Protein AF-A0A820R377-F1 (afdb_monomer_lite)

Foldseek 3Di:
DPDDPVNVVVVVVLLVVLVVLVVVVVVVVVVLCVVLVVVLVCVVQVVCVLQVPPVLQVQLVVVVAAGQQHDPVPDPLSVLSNLVSCLRSVVVSCVVCVVVVNNVSNVPDDSLLSVLVSQLCVLVSVLCVQQPPVPDDCLLVLLVSLLSNLCCLVCSLVVLVVVVVVVVVPDDPPDPDDPPVVVVSSDNPPSVNVSSVVVNVVSCVSSDDDLSSVLSNCPDPVRVVVPPDDPVSVVVNVVVVVVVVVVVVVVVVVVVVPPPDDPDD

Secondary structure (DSSP, 8-state):
----HHHHHHHHHHHHHHHHHHHHHHHHHHHHHHHTTTHHHHHHHHS-TTTS-HHHHHHHHHTTPPPPPP--TT-HHHHHHHHHHHHHTHHHHHHHHHHTT-GGGTTT--HHHHHHHHHHHHHHHHHHHHHT-TTS--HHHHHHHHHHHHHHHHTHHHHHHHHHHHHHTTS-S-----SSSTTGGGSPPHHHHHHHHHHHHHHHHH----HHHHHHHHHSGGGTT-TTS-HHHHHHHHHHHHHHHHHHHHHHHHHTTS-------

Radius of gyration: 25.47 Å; chains: 1; bounding box: 62×63×75 Å

pLDDT: mean 73.76, std 16.87, range [38.62, 95.75]

Structure (mmCIF, N/CA/C/O backbone):
data_AF-A0A820R377-F1
#
_entry.id   AF-A0A820R377-F1
#
loop_
_atom_site.group_PDB
_atom_site.id
_atom_site.type_symbol
_atom_site.label_atom_id
_atom_site.label_alt_id
_atom_site.label_comp_id
_atom_site.label_asym_id
_atom_site.label_entity_id
_atom_site.label_seq_id
_atom_site.pdbx_PDB_ins_code
_atom_site.Cartn_x
_atom_site.Cartn_y
_atom_site.Cartn_z
_atom_site.occupancy
_atom_site.B_iso_or_equiv
_atom_site.auth_seq_id
_atom_site.auth_comp_id
_atom_site.auth_asym_id
_atom_site.auth_atom_id
_atom_site.pdbx_PDB_model_num
ATOM 1 N N . MET A 1 1 ? 12.690 -23.863 -28.468 1.00 38.62 1 MET A N 1
ATOM 2 C CA . MET A 1 1 ? 13.285 -22.678 -27.815 1.00 38.62 1 MET A CA 1
ATOM 3 C C . MET A 1 1 ? 13.948 -23.141 -26.525 1.00 38.62 1 MET A C 1
ATOM 5 O O . MET A 1 1 ? 13.241 -23.422 -25.566 1.00 38.62 1 MET A O 1
ATOM 9 N N . LYS A 1 2 ? 15.270 -23.349 -26.520 1.00 40.81 2 LYS A N 1
ATOM 10 C CA . LYS A 1 2 ? 16.019 -23.583 -25.277 1.00 40.81 2 LYS A CA 1
ATOM 11 C C . LYS A 1 2 ? 16.365 -22.196 -24.739 1.00 40.81 2 LYS A C 1
ATOM 13 O O . LYS A 1 2 ? 17.138 -21.502 -25.379 1.00 40.81 2 LYS A O 1
ATOM 18 N N . LEU A 1 3 ? 15.720 -21.768 -23.654 1.00 40.69 3 LEU A N 1
ATOM 19 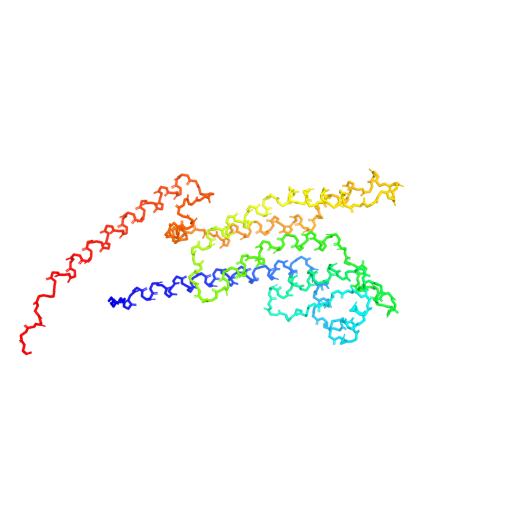C CA . LEU A 1 3 ? 16.171 -20.590 -22.908 1.00 40.69 3 LEU A CA 1
ATOM 20 C C . LEU A 1 3 ? 17.591 -20.884 -22.427 1.00 40.69 3 LEU A C 1
ATOM 22 O O . LEU A 1 3 ? 17.808 -21.914 -21.783 1.00 40.69 3 LEU A O 1
ATOM 26 N N . GLU A 1 4 ? 18.549 -20.036 -22.789 1.00 69.00 4 GLU A N 1
ATOM 27 C CA . GLU A 1 4 ? 19.920 -20.220 -22.340 1.00 69.00 4 GLU A CA 1
ATOM 28 C C . GLU A 1 4 ? 19.987 -20.091 -20.816 1.00 69.00 4 GLU A C 1
ATOM 30 O O . GLU A 1 4 ? 19.261 -19.313 -20.192 1.00 69.00 4 GLU A O 1
ATOM 35 N N . LEU A 1 5 ? 20.890 -20.849 -20.191 1.00 52.81 5 LEU A N 1
ATOM 36 C CA . LEU A 1 5 ? 21.088 -20.843 -18.738 1.00 52.81 5 LEU A CA 1
ATOM 37 C C . LEU A 1 5 ? 21.347 -19.421 -18.188 1.00 52.81 5 LEU A C 1
ATOM 39 O O . LEU A 1 5 ? 21.020 -19.122 -17.039 1.00 52.81 5 LEU A O 1
ATOM 43 N N . LYS A 1 6 ? 21.906 -18.539 -19.028 1.00 59.22 6 LYS A N 1
ATOM 44 C CA . LYS A 1 6 ? 22.172 -17.125 -18.738 1.00 59.22 6 LYS A CA 1
ATOM 45 C C . LYS A 1 6 ? 20.890 -16.300 -18.583 1.00 59.22 6 LYS A C 1
ATOM 47 O O . LYS A 1 6 ? 20.783 -15.550 -17.616 1.00 59.22 6 LYS A O 1
ATOM 52 N N . ASP A 1 7 ? 19.890 -16.505 -19.439 1.00 54.78 7 ASP A N 1
ATOM 53 C CA . ASP A 1 7 ? 18.590 -15.821 -19.344 1.00 54.78 7 ASP A CA 1
ATOM 54 C C . ASP A 1 7 ? 17.842 -16.205 -18.066 1.00 54.78 7 ASP A C 1
ATOM 56 O O . ASP A 1 7 ? 17.158 -15.388 -17.445 1.00 54.78 7 ASP A O 1
ATOM 60 N N . LEU A 1 8 ? 17.992 -17.465 -17.648 1.00 50.25 8 LEU A N 1
ATOM 61 C CA . LEU A 1 8 ? 17.431 -17.955 -16.394 1.00 50.25 8 LEU A CA 1
ATOM 62 C C . LEU A 1 8 ? 18.108 -17.291 -15.185 1.00 50.25 8 LEU A C 1
ATOM 64 O O . LEU A 1 8 ? 17.440 -16.956 -14.208 1.00 50.25 8 LEU A O 1
ATOM 68 N N . HIS A 1 9 ? 19.424 -17.071 -15.263 1.00 57.19 9 HIS A N 1
ATOM 69 C CA . HIS A 1 9 ? 20.196 -16.421 -14.207 1.00 57.19 9 HIS A CA 1
ATOM 70 C C . HIS A 1 9 ? 19.839 -14.936 -14.053 1.00 57.19 9 HIS A C 1
ATOM 72 O O . HIS A 1 9 ? 19.664 -14.470 -12.928 1.00 57.19 9 HIS A O 1
ATOM 78 N N . ILE A 1 10 ? 19.658 -14.217 -15.165 1.00 61.91 10 ILE A N 1
ATOM 79 C CA . ILE A 1 10 ? 19.229 -12.809 -15.166 1.00 61.91 10 ILE A CA 1
ATOM 80 C C . ILE A 1 10 ? 17.836 -12.682 -14.538 1.00 61.91 10 ILE A C 1
ATOM 82 O O . ILE A 1 10 ? 17.666 -11.947 -13.565 1.00 61.91 10 ILE A O 1
ATOM 86 N N . LYS A 1 11 ? 16.868 -13.493 -14.987 1.00 56.62 11 LYS A N 1
ATOM 87 C CA . LYS A 1 11 ? 15.516 -13.515 -14.401 1.00 56.62 11 LYS A CA 1
ATOM 88 C C . LYS A 1 11 ? 15.529 -13.860 -12.910 1.00 56.62 11 LYS A C 1
ATOM 90 O O . LYS A 1 11 ? 14.780 -13.275 -12.130 1.00 56.62 11 LYS A O 1
ATOM 95 N N . ALA A 1 12 ? 16.388 -14.788 -12.486 1.00 55.06 12 ALA A N 1
ATOM 96 C CA . ALA A 1 12 ? 16.532 -15.136 -11.075 1.00 55.06 12 ALA A CA 1
ATOM 97 C C . ALA A 1 12 ? 17.099 -13.970 -10.247 1.00 55.06 12 ALA A C 1
ATOM 99 O O . ALA A 1 12 ? 16.586 -13.687 -9.164 1.00 55.06 12 ALA A O 1
ATOM 100 N N . GLN A 1 13 ? 18.113 -13.260 -10.751 1.00 60.56 13 GLN A N 1
ATOM 101 C CA . GLN A 1 13 ? 18.669 -12.080 -10.081 1.00 60.56 13 GLN A CA 1
ATOM 102 C C . GLN A 1 13 ? 17.646 -10.939 -9.966 1.00 60.56 13 GLN A C 1
ATOM 104 O O . GLN A 1 13 ? 17.553 -10.306 -8.914 1.00 60.56 13 GLN A O 1
ATOM 109 N N . GLU A 1 14 ? 16.829 -10.721 -10.996 1.00 56.16 14 GLU A N 1
ATOM 110 C CA . GLU A 1 14 ? 15.756 -9.716 -11.002 1.00 56.16 14 GLU A CA 1
ATOM 111 C C . GLU A 1 14 ? 14.665 -10.016 -9.964 1.00 56.16 14 GLU A C 1
ATOM 113 O O . GLU A 1 14 ? 14.241 -9.134 -9.207 1.00 56.16 14 GLU A O 1
ATOM 118 N N . ILE A 1 15 ? 14.251 -11.283 -9.871 1.00 50.75 15 ILE A N 1
ATOM 119 C CA . ILE A 1 15 ? 13.306 -11.749 -8.849 1.00 50.75 15 ILE A CA 1
ATOM 120 C C . ILE A 1 15 ? 13.905 -11.555 -7.449 1.00 50.75 15 ILE A C 1
ATOM 122 O O . ILE A 1 15 ? 13.231 -11.053 -6.547 1.00 50.75 15 ILE A O 1
ATOM 126 N N . ILE A 1 16 ? 15.183 -11.895 -7.261 1.00 62.75 16 ILE A N 1
ATOM 127 C CA . ILE A 1 16 ? 15.879 -11.741 -5.978 1.00 62.75 16 ILE A CA 1
ATOM 128 C C . ILE A 1 16 ? 15.927 -10.273 -5.543 1.00 62.75 16 ILE A C 1
ATOM 130 O O . ILE A 1 16 ? 15.655 -9.982 -4.374 1.00 62.75 16 ILE A O 1
ATOM 134 N N . GLU A 1 17 ? 16.248 -9.345 -6.443 1.00 65.12 17 GLU A N 1
ATOM 135 C CA . GLU A 1 17 ? 16.359 -7.926 -6.094 1.00 65.12 17 GLU A CA 1
ATOM 136 C C . GLU A 1 17 ? 14.990 -7.312 -5.771 1.00 65.12 17 GLU A C 1
ATOM 138 O O . GLU A 1 17 ? 14.843 -6.618 -4.762 1.00 65.12 17 GLU A O 1
ATOM 143 N N . THR A 1 18 ? 13.949 -7.687 -6.518 1.00 51.69 18 THR A N 1
ATOM 144 C CA . THR A 1 18 ? 12.559 -7.299 -6.220 1.00 51.69 18 THR A CA 1
ATOM 145 C C . THR A 1 18 ? 12.131 -7.801 -4.837 1.00 51.69 18 THR A C 1
ATOM 147 O O . THR A 1 18 ? 11.635 -7.036 -4.005 1.00 51.69 18 THR A O 1
ATOM 150 N N . ILE A 1 19 ? 12.411 -9.073 -4.524 1.00 51.16 19 ILE A N 1
ATOM 151 C CA . ILE A 1 19 ? 12.128 -9.661 -3.207 1.00 51.16 19 ILE A CA 1
ATOM 152 C C . ILE A 1 19 ? 12.888 -8.924 -2.096 1.00 51.16 19 ILE A C 1
ATOM 154 O O . ILE A 1 19 ? 12.340 -8.722 -1.006 1.00 51.16 19 ILE A O 1
ATOM 158 N N . LYS A 1 20 ? 14.139 -8.502 -2.333 1.00 65.62 20 LYS A N 1
ATOM 159 C CA . LYS A 1 20 ? 14.898 -7.703 -1.359 1.00 65.62 20 LYS A CA 1
ATOM 160 C C . LYS A 1 20 ? 14.234 -6.353 -1.106 1.00 65.62 20 LYS A C 1
ATOM 162 O O . LYS A 1 20 ? 14.107 -5.987 0.063 1.00 65.62 20 LYS A O 1
ATOM 167 N N . GLN A 1 21 ? 13.790 -5.644 -2.144 1.00 58.16 21 GLN A N 1
ATOM 168 C CA . GLN A 1 21 ? 13.131 -4.342 -1.989 1.00 58.16 21 GLN A CA 1
ATOM 169 C C . GLN A 1 21 ? 11.810 -4.463 -1.216 1.00 58.16 21 GLN A C 1
ATOM 171 O O . GLN A 1 21 ? 11.591 -3.746 -0.236 1.00 58.16 21 GLN A O 1
ATOM 176 N N . CYS A 1 22 ? 10.988 -5.470 -1.523 1.00 51.16 22 CYS A N 1
ATOM 177 C CA . CYS A 1 22 ? 9.767 -5.743 -0.761 1.00 51.16 22 CYS A CA 1
ATOM 178 C C . CYS A 1 22 ? 10.053 -6.099 0.708 1.00 51.16 22 CYS A C 1
ATOM 180 O O . CYS A 1 22 ? 9.383 -5.603 1.615 1.00 51.16 22 CYS A O 1
ATOM 182 N N . LYS A 1 23 ? 11.075 -6.925 0.978 1.00 58.34 23 LYS A N 1
ATOM 183 C CA . LYS A 1 23 ? 11.485 -7.266 2.354 1.00 58.34 23 LYS A CA 1
ATOM 184 C C . LYS A 1 23 ? 11.988 -6.046 3.126 1.00 58.34 23 LYS A C 1
ATOM 186 O O . LYS A 1 23 ? 11.726 -5.945 4.326 1.00 58.34 23 LYS A O 1
ATOM 191 N N . LYS A 1 24 ? 12.704 -5.132 2.465 1.00 62.47 24 LYS A N 1
ATOM 192 C CA . LYS A 1 24 ? 13.155 -3.870 3.064 1.00 62.47 24 LYS A CA 1
ATOM 193 C C . LYS A 1 24 ? 11.956 -3.004 3.462 1.00 62.47 24 LYS A C 1
ATOM 195 O O . LYS A 1 24 ? 11.899 -2.605 4.624 1.00 62.47 24 LYS A O 1
ATOM 200 N N . LEU A 1 25 ? 10.971 -2.815 2.578 1.00 54.75 25 LEU A N 1
ATOM 201 C CA . LEU A 1 25 ? 9.736 -2.078 2.888 1.00 54.75 25 LEU A CA 1
ATOM 202 C C . LEU A 1 25 ? 8.999 -2.673 4.092 1.00 54.75 25 LEU A C 1
ATOM 204 O O . LEU A 1 25 ? 8.676 -1.955 5.032 1.00 54.75 25 LEU A O 1
ATOM 208 N N . VAL A 1 26 ? 8.797 -3.994 4.117 1.00 53.97 26 VAL A N 1
ATOM 209 C CA . VAL A 1 26 ? 8.102 -4.666 5.230 1.00 53.97 26 VAL A CA 1
ATOM 210 C C . VAL A 1 26 ? 8.831 -4.461 6.565 1.00 53.97 26 VAL A C 1
ATOM 212 O O . VAL A 1 26 ? 8.198 -4.160 7.578 1.00 53.97 26 VAL A O 1
ATOM 215 N N . ARG A 1 27 ? 10.166 -4.593 6.593 1.00 61.41 27 ARG A N 1
ATOM 216 C CA . ARG A 1 27 ? 10.960 -4.326 7.808 1.00 61.41 27 ARG A CA 1
ATOM 217 C C . ARG A 1 27 ? 10.860 -2.869 8.245 1.00 61.41 27 ARG A C 1
ATOM 219 O O . ARG A 1 27 ? 10.879 -2.603 9.444 1.00 61.41 27 ARG A O 1
ATOM 226 N N . TYR A 1 28 ? 10.791 -1.950 7.291 1.00 58.78 28 TYR A N 1
ATOM 227 C CA . TYR A 1 28 ? 10.778 -0.527 7.565 1.00 58.78 28 TYR A CA 1
ATOM 228 C C . TYR A 1 28 ? 9.439 -0.068 8.140 1.00 58.78 28 TYR A C 1
ATOM 230 O O . TYR A 1 28 ? 9.419 0.521 9.216 1.00 58.78 28 TYR A O 1
ATOM 238 N N . ILE A 1 29 ? 8.316 -0.447 7.528 1.00 53.47 29 ILE A N 1
ATOM 239 C CA . ILE A 1 29 ? 7.000 -0.105 8.080 1.00 53.47 29 ILE A CA 1
ATOM 240 C C . ILE A 1 29 ? 6.834 -0.703 9.493 1.00 53.47 29 ILE A C 1
ATOM 242 O O . ILE A 1 29 ? 6.303 -0.051 10.388 1.00 53.47 29 ILE A O 1
ATOM 246 N N . LYS A 1 30 ? 7.396 -1.896 9.758 1.00 58.81 30 LYS A N 1
ATOM 247 C CA . LYS A 1 30 ? 7.455 -2.472 11.115 1.00 58.81 30 LYS A CA 1
ATOM 248 C C . LYS A 1 30 ? 8.230 -1.590 12.108 1.00 58.81 30 LYS A C 1
ATOM 250 O O . LYS A 1 30 ? 7.836 -1.497 13.268 1.00 58.81 30 LYS A O 1
ATOM 255 N N . LYS A 1 31 ? 9.314 -0.935 11.673 1.00 59.22 31 LYS A N 1
ATOM 256 C CA . LYS A 1 31 ? 10.046 0.052 12.485 1.00 59.22 31 LYS A CA 1
ATOM 257 C C . LYS A 1 31 ? 9.236 1.329 12.697 1.00 59.22 31 LYS A C 1
ATOM 259 O O . LYS A 1 31 ? 9.244 1.832 13.809 1.00 59.22 31 LYS A O 1
ATOM 264 N N . VAL A 1 32 ? 8.519 1.811 11.683 1.00 52.19 32 VAL A N 1
ATOM 265 C CA . VAL A 1 32 ? 7.662 3.003 11.792 1.00 52.19 32 VAL A CA 1
ATOM 266 C C . VAL A 1 32 ? 6.521 2.782 12.777 1.00 52.19 32 VAL A C 1
ATOM 268 O O . VAL A 1 32 ? 6.298 3.622 13.637 1.00 52.19 32 VAL A O 1
ATOM 271 N N . LEU A 1 33 ? 5.844 1.633 12.735 1.00 53.91 33 LEU A N 1
ATOM 272 C CA . LEU A 1 33 ? 4.805 1.329 13.723 1.00 53.91 33 LEU A CA 1
ATOM 273 C C . LEU A 1 33 ? 5.373 1.210 15.145 1.00 53.91 33 LEU A C 1
ATOM 275 O O . LEU A 1 33 ? 4.738 1.661 16.092 1.00 53.91 33 LEU A O 1
ATOM 279 N N . ASN A 1 34 ? 6.575 0.642 15.297 1.00 55.34 34 ASN A N 1
ATOM 280 C CA . ASN A 1 34 ? 7.281 0.659 16.582 1.00 55.34 34 ASN A CA 1
ATOM 281 C C . ASN A 1 34 ? 7.623 2.093 17.023 1.00 55.34 34 ASN A C 1
ATOM 283 O O . ASN A 1 34 ? 7.494 2.405 18.198 1.00 55.34 34 ASN A O 1
ATOM 287 N N . PHE A 1 35 ? 8.054 2.950 16.093 1.00 49.69 35 PHE A N 1
ATOM 288 C CA . PHE A 1 35 ? 8.430 4.342 16.350 1.00 49.69 35 PHE A CA 1
ATOM 289 C C . PHE A 1 35 ? 7.233 5.220 16.730 1.00 49.69 35 PHE A C 1
ATOM 291 O O . PHE A 1 35 ? 7.349 6.051 17.621 1.00 49.69 35 PHE A O 1
ATOM 298 N N . LEU A 1 36 ? 6.062 4.987 16.131 1.00 50.62 36 LEU A N 1
ATOM 299 C CA . LEU A 1 36 ? 4.808 5.664 16.480 1.00 50.62 36 LEU A CA 1
ATOM 300 C C . LEU A 1 36 ? 4.291 5.346 17.884 1.00 50.62 36 LEU A C 1
ATOM 302 O O . LEU A 1 36 ? 3.187 5.755 18.238 1.00 50.62 36 LEU A O 1
ATOM 306 N N . ASN A 1 37 ? 5.047 4.580 18.670 1.00 47.88 37 ASN A N 1
ATOM 307 C CA . ASN A 1 37 ? 4.647 4.170 19.999 1.00 47.88 37 ASN A CA 1
ATOM 308 C C . ASN A 1 37 ? 3.258 3.506 19.985 1.00 47.88 37 ASN A C 1
ATOM 310 O O . ASN A 1 37 ? 2.504 3.545 20.958 1.00 47.88 37 ASN A O 1
ATOM 314 N N . LEU A 1 38 ? 2.955 2.777 18.898 1.00 52.12 38 LEU A N 1
ATOM 315 C CA . LEU A 1 38 ? 1.889 1.776 18.862 1.00 52.12 38 LEU A CA 1
ATOM 316 C C . LEU A 1 38 ? 2.238 0.579 19.767 1.00 52.12 38 LEU A C 1
ATOM 318 O O . LEU A 1 38 ? 1.730 -0.523 19.579 1.00 52.12 38 LEU A O 1
ATOM 322 N N . ASP A 1 39 ? 3.064 0.788 20.791 1.00 44.31 39 ASP A N 1
ATOM 323 C CA . ASP A 1 39 ? 3.215 -0.086 21.938 1.00 44.31 39 ASP A CA 1
ATOM 324 C C . ASP A 1 39 ? 1.861 -0.316 22.633 1.00 44.31 39 ASP A C 1
ATOM 326 O O . ASP A 1 39 ? 1.660 -1.381 23.202 1.00 44.31 39 ASP A O 1
ATOM 330 N N . TYR A 1 40 ? 0.862 0.562 22.453 1.00 44.91 40 TYR A N 1
ATOM 331 C CA . TYR A 1 40 ? -0.542 0.258 22.781 1.00 44.91 40 TYR A CA 1
ATOM 332 C C . TYR A 1 40 ? -1.165 -0.848 21.921 1.00 44.91 40 TYR A C 1
ATOM 334 O O . TYR A 1 40 ? -1.868 -1.717 22.438 1.00 44.91 40 TYR A O 1
ATOM 342 N N . PHE A 1 41 ? -0.886 -0.868 20.616 1.00 46.41 41 PHE A N 1
ATOM 343 C CA . PHE A 1 41 ? -1.279 -1.988 19.764 1.00 46.41 41 PHE A CA 1
ATOM 344 C C . PHE A 1 41 ? -0.422 -3.219 20.028 1.00 46.41 41 PHE A C 1
ATOM 346 O O . PHE A 1 41 ? -0.955 -4.317 19.947 1.00 46.41 41 PHE A O 1
ATOM 353 N N . LYS A 1 42 ? 0.850 -3.089 20.436 1.00 45.72 42 LYS A N 1
ATOM 354 C CA . LYS A 1 42 ? 1.563 -4.224 21.039 1.00 45.72 42 LYS A CA 1
ATOM 355 C C . LYS A 1 42 ? 0.861 -4.683 22.315 1.00 45.72 42 LYS A C 1
ATOM 357 O O . LYS A 1 42 ? 0.662 -5.868 22.460 1.00 45.72 42 LYS A O 1
ATOM 362 N N . ILE A 1 43 ? 0.369 -3.832 23.204 1.00 42.91 43 ILE A N 1
ATOM 363 C CA . ILE A 1 43 ? -0.392 -4.313 24.372 1.00 42.91 43 ILE A CA 1
ATOM 364 C C . ILE A 1 43 ? -1.664 -5.075 23.938 1.00 42.91 43 ILE A C 1
ATOM 366 O O . ILE A 1 43 ? -1.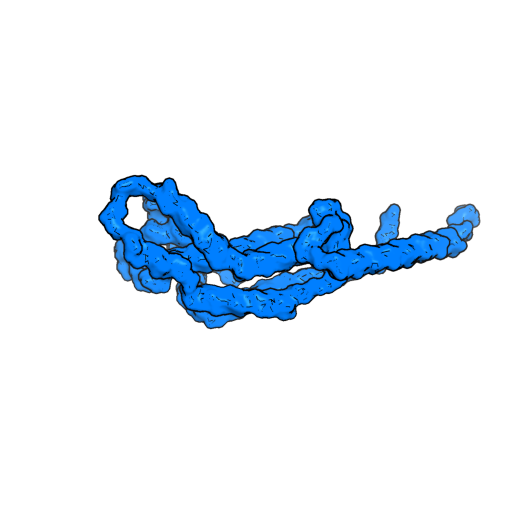999 -6.089 24.542 1.00 42.91 43 ILE A O 1
ATOM 370 N N . LEU A 1 44 ? -2.331 -4.685 22.846 1.00 43.94 44 LEU A N 1
ATOM 371 C CA . LEU A 1 44 ? -3.467 -5.436 22.276 1.00 43.94 44 LEU A CA 1
ATOM 372 C C . LEU A 1 44 ? -3.073 -6.723 21.520 1.00 43.94 44 LEU A C 1
ATOM 374 O O . LEU A 1 44 ? -3.825 -7.696 21.553 1.00 43.94 44 LEU A O 1
ATOM 378 N N . ILE A 1 45 ? -1.921 -6.739 20.843 1.00 45.81 45 ILE A N 1
ATOM 379 C CA . ILE A 1 45 ? -1.468 -7.815 19.937 1.00 45.81 45 ILE A CA 1
ATOM 380 C C . ILE A 1 45 ? -0.497 -8.786 20.629 1.00 45.81 45 ILE A C 1
ATOM 382 O O . ILE A 1 45 ? -0.613 -9.995 20.468 1.00 45.81 45 ILE A O 1
ATOM 386 N N . TYR A 1 46 ? 0.461 -8.264 21.390 1.00 40.25 46 TYR A N 1
ATOM 387 C CA . TYR A 1 46 ? 1.504 -8.984 22.127 1.00 40.25 46 TYR A CA 1
ATOM 388 C C . TYR A 1 46 ? 1.002 -9.593 23.436 1.00 40.25 46 TYR A C 1
ATOM 390 O O . TYR A 1 46 ? 1.495 -10.660 23.791 1.00 40.25 46 TYR A O 1
ATOM 398 N N . ASN A 1 47 ? 0.015 -9.000 24.125 1.00 42.09 47 ASN A N 1
ATOM 399 C CA . ASN A 1 47 ? -0.527 -9.681 25.305 1.00 42.09 47 ASN A CA 1
ATOM 400 C C . ASN A 1 47 ? -1.408 -10.865 24.929 1.00 42.09 47 ASN A C 1
ATOM 402 O O . ASN A 1 47 ? -1.559 -11.749 25.756 1.00 42.09 47 ASN A O 1
ATOM 406 N N . GLY A 1 48 ? -2.006 -10.931 23.732 1.00 43.53 48 GLY A N 1
ATOM 407 C CA . GLY A 1 48 ? -2.865 -12.054 23.328 1.00 43.53 48 GLY A CA 1
ATOM 408 C C . GLY A 1 48 ? -4.115 -12.275 24.203 1.00 43.53 48 GLY A C 1
ATOM 409 O O . GLY A 1 48 ? -5.079 -12.862 23.736 1.00 43.53 48 GLY A O 1
ATOM 410 N N . GLU A 1 49 ? -4.179 -11.752 25.427 1.00 44.91 49 GLU A N 1
ATOM 411 C CA . GLU A 1 49 ? -5.209 -12.007 26.434 1.00 44.91 49 GLU A CA 1
ATOM 412 C C . GLU A 1 49 ? -6.568 -11.415 26.064 1.00 44.91 49 GLU A C 1
ATOM 414 O O . GLU A 1 49 ? -7.608 -11.893 26.521 1.00 44.91 49 GLU A O 1
ATOM 419 N N . VAL A 1 50 ? -6.590 -10.374 25.227 1.00 48.75 50 VAL A N 1
ATOM 420 C CA . VAL A 1 50 ? -7.850 -9.779 24.769 1.00 48.75 50 VAL A CA 1
ATOM 421 C C . VAL A 1 50 ? -8.494 -10.652 23.691 1.00 48.75 50 VAL A C 1
ATOM 423 O O . VAL A 1 50 ? -9.695 -10.877 23.752 1.00 48.75 50 VAL A O 1
ATOM 426 N N . ILE A 1 51 ? -7.719 -11.206 22.749 1.00 50.03 51 ILE A N 1
ATOM 427 C CA . ILE A 1 51 ? -8.256 -11.851 21.532 1.00 50.03 51 ILE A CA 1
ATOM 428 C C . ILE A 1 51 ? -8.135 -13.393 21.554 1.00 50.03 51 ILE A C 1
ATOM 430 O O . ILE A 1 51 ? -8.910 -14.068 20.881 1.00 50.03 51 ILE A O 1
ATOM 434 N N . ASN A 1 52 ? -7.244 -13.990 22.361 1.00 47.41 52 ASN A N 1
ATOM 435 C CA . ASN A 1 52 ? -7.162 -15.457 22.532 1.00 47.41 52 ASN A CA 1
ATOM 436 C C . ASN A 1 52 ? -8.222 -16.035 23.472 1.00 47.41 52 ASN A C 1
ATOM 438 O O . ASN A 1 52 ? -8.356 -17.254 23.575 1.00 47.41 52 ASN A O 1
ATOM 442 N N . ASN A 1 53 ? -9.011 -15.198 24.140 1.00 53.88 53 ASN A N 1
ATOM 443 C CA . ASN A 1 53 ? -10.172 -15.697 24.851 1.00 53.88 53 ASN A CA 1
ATOM 444 C C . ASN A 1 53 ? -11.255 -16.034 23.824 1.00 53.88 53 ASN A C 1
ATOM 446 O O . ASN A 1 53 ? -11.987 -15.151 23.385 1.00 53.88 53 ASN A O 1
ATOM 450 N N . ASN A 1 54 ? -11.393 -17.320 23.483 1.00 60.50 54 ASN A N 1
ATOM 451 C CA . ASN A 1 54 ? -12.471 -17.857 22.638 1.00 60.50 54 ASN A CA 1
ATOM 452 C C . ASN A 1 54 ? -13.872 -17.344 23.037 1.00 60.50 54 ASN A C 1
ATOM 454 O O . ASN A 1 54 ? -14.778 -17.327 22.210 1.00 60.50 54 ASN A O 1
ATOM 458 N N . GLY A 1 55 ? -14.057 -16.898 24.285 1.00 76.94 55 GLY A N 1
ATOM 459 C CA . GLY A 1 55 ? -15.279 -16.238 24.742 1.00 76.94 55 GLY A CA 1
ATOM 460 C C . GLY A 1 55 ? -15.493 -14.816 24.205 1.00 76.94 55 GLY A C 1
ATOM 461 O O . GLY A 1 55 ? -16.633 -14.433 24.004 1.00 76.94 55 GLY A O 1
ATOM 462 N N . LEU A 1 56 ? -14.454 -14.007 23.951 1.00 79.62 56 LEU A N 1
ATOM 463 C CA . LEU A 1 56 ? -14.650 -12.629 23.470 1.00 79.62 56 LEU A CA 1
ATOM 464 C C . LEU A 1 56 ? -15.202 -12.597 22.040 1.00 79.62 56 LEU A C 1
ATOM 466 O O . LEU A 1 56 ? -16.178 -11.902 21.787 1.00 79.62 56 LEU A O 1
ATOM 470 N N . ASN A 1 57 ? -14.617 -13.364 21.114 1.00 83.50 57 ASN A N 1
ATOM 471 C CA . ASN A 1 57 ? -15.118 -13.413 19.736 1.00 83.50 57 ASN A CA 1
ATOM 472 C C . ASN A 1 57 ? -16.539 -13.991 19.663 1.00 83.50 57 ASN A C 1
ATOM 474 O O . ASN A 1 57 ? -17.352 -13.477 18.897 1.00 83.50 57 ASN A O 1
ATOM 478 N N . LYS A 1 58 ? -16.861 -14.988 20.501 1.00 85.62 58 LYS A N 1
ATOM 479 C CA . LYS A 1 58 ? -18.230 -15.509 20.633 1.00 85.62 58 LYS A CA 1
ATOM 480 C C . LYS A 1 58 ? -19.203 -14.429 21.101 1.00 85.62 58 LYS A C 1
ATOM 482 O O . LYS A 1 58 ? -20.244 -14.258 20.478 1.00 85.62 58 LYS A O 1
ATOM 487 N N . ASP A 1 59 ? -18.843 -13.660 22.126 1.00 85.12 59 ASP A N 1
ATOM 488 C CA . ASP A 1 59 ? -19.695 -12.583 22.638 1.00 85.12 59 ASP A CA 1
ATOM 489 C C . ASP A 1 59 ? -19.860 -11.446 21.619 1.00 85.12 59 ASP A C 1
ATOM 491 O O . ASP A 1 59 ? -20.956 -10.907 21.469 1.00 85.12 59 ASP A O 1
ATOM 495 N N . ILE A 1 60 ? -18.801 -11.085 20.884 1.00 82.56 60 ILE A N 1
ATOM 496 C CA . ILE A 1 60 ? -18.870 -10.071 19.818 1.00 82.56 60 ILE A CA 1
ATOM 497 C C . ILE A 1 60 ? -19.845 -10.522 18.730 1.00 82.56 60 ILE A C 1
ATOM 499 O O . ILE A 1 60 ? -20.726 -9.752 18.349 1.00 82.56 60 ILE A O 1
ATOM 503 N N . GLN A 1 61 ? -19.731 -11.771 18.276 1.00 86.06 61 GLN A N 1
ATOM 504 C CA . GLN A 1 61 ? -20.629 -12.341 17.270 1.00 86.06 61 GLN A CA 1
ATOM 505 C C . GLN A 1 61 ? -22.069 -12.465 17.779 1.00 86.06 61 GLN A C 1
ATOM 507 O O . GLN A 1 61 ? -22.997 -12.134 17.045 1.00 86.06 61 GLN A O 1
ATOM 512 N N . ALA A 1 62 ? -22.267 -12.856 19.042 1.00 87.19 62 ALA A N 1
ATOM 513 C CA . ALA A 1 62 ? -23.587 -12.913 19.673 1.00 87.19 62 ALA A CA 1
ATOM 514 C C . ALA A 1 62 ? -24.276 -11.536 19.731 1.00 87.19 62 ALA A C 1
ATOM 516 O O . ALA A 1 62 ? -25.499 -11.456 19.712 1.00 87.19 62 ALA A O 1
ATOM 517 N N . ASN A 1 63 ? -23.496 -10.451 19.741 1.00 85.44 63 ASN A N 1
ATOM 518 C CA . ASN A 1 63 ? -23.983 -9.070 19.688 1.00 85.44 63 ASN A CA 1
ATOM 519 C C . ASN A 1 63 ? -23.992 -8.477 18.261 1.00 85.44 63 ASN A C 1
ATOM 521 O O . ASN A 1 63 ? -24.024 -7.254 18.098 1.00 85.44 63 ASN A O 1
ATOM 525 N N . GLY A 1 64 ? -23.927 -9.321 17.224 1.00 82.69 64 GLY A N 1
ATOM 526 C CA . GLY A 1 64 ? -23.980 -8.908 15.817 1.00 82.69 64 GLY A CA 1
ATOM 527 C C . GLY A 1 64 ? -22.703 -8.244 15.289 1.00 82.69 64 GLY A C 1
ATOM 528 O O . GLY A 1 64 ? -22.740 -7.584 14.253 1.00 82.69 64 GLY A O 1
ATOM 529 N N . GLY A 1 65 ? -21.576 -8.368 15.996 1.00 81.38 65 GLY A N 1
ATOM 530 C CA . GLY A 1 65 ? -20.273 -7.872 15.555 1.00 81.38 65 GLY A CA 1
ATOM 531 C C . GLY A 1 65 ? -19.509 -8.871 14.678 1.00 81.38 65 GLY A C 1
ATOM 532 O O . GLY A 1 65 ? -19.741 -10.079 14.704 1.00 81.38 65 GLY A O 1
ATOM 533 N N . VAL A 1 66 ? -18.534 -8.368 13.922 1.00 84.75 66 VAL A N 1
ATOM 534 C CA . VAL A 1 66 ? -17.565 -9.180 13.170 1.00 84.75 66 VAL A CA 1
ATOM 535 C C . VAL A 1 66 ? -16.499 -9.730 14.124 1.00 84.75 66 VAL A C 1
ATOM 537 O O . VAL A 1 66 ? -15.990 -9.006 14.981 1.00 84.75 66 VAL A O 1
ATOM 540 N N . ALA A 1 67 ? -16.130 -11.003 13.977 1.00 82.69 67 ALA A N 1
ATOM 541 C CA . ALA A 1 67 ? -15.052 -11.583 14.775 1.00 82.69 67 ALA A CA 1
ATOM 542 C C . ALA A 1 67 ? -13.731 -10.834 14.552 1.00 82.69 67 ALA A C 1
ATOM 544 O O . ALA A 1 67 ? -13.361 -10.533 13.414 1.00 82.69 67 ALA A O 1
ATOM 545 N N . LEU A 1 68 ? -13.007 -10.579 15.641 1.00 76.31 68 LEU A N 1
ATOM 546 C CA . LEU A 1 68 ? -11.684 -9.978 15.568 1.00 76.31 68 LEU A CA 1
ATOM 547 C C . LEU A 1 68 ? -10.719 -10.988 14.951 1.00 76.31 68 LEU A C 1
ATOM 549 O O . LEU A 1 68 ? -10.561 -12.106 15.457 1.00 76.31 68 LEU A O 1
ATOM 553 N N . GLN A 1 69 ? -10.087 -10.593 13.848 1.00 76.75 69 GLN A N 1
ATOM 554 C CA . GLN A 1 69 ? -9.120 -11.438 13.158 1.00 76.75 69 GLN A CA 1
ATOM 555 C C . GLN A 1 69 ? -7.813 -11.455 13.943 1.00 76.75 69 GLN A C 1
ATOM 557 O O . GLN A 1 69 ? -7.245 -10.412 14.245 1.00 76.75 69 GLN A O 1
ATOM 562 N N . GLN A 1 70 ? -7.320 -12.643 14.291 1.00 61.44 70 GLN A N 1
ATOM 563 C CA . GLN A 1 70 ? -6.061 -12.744 15.019 1.00 61.44 70 GLN A CA 1
ATOM 564 C C . GLN A 1 70 ? -4.890 -12.317 14.134 1.00 61.44 70 GLN A C 1
ATOM 566 O O . GLN A 1 70 ? -4.624 -12.903 13.084 1.00 61.44 70 GLN A O 1
ATOM 571 N N . SER A 1 71 ? -4.135 -11.329 14.608 1.00 49.28 71 SER A N 1
ATOM 572 C CA . SER A 1 71 ? -2.833 -11.012 14.041 1.00 49.28 71 SER A CA 1
ATOM 573 C C . SER A 1 71 ? -1.794 -11.945 14.652 1.00 49.28 71 SER A C 1
ATOM 575 O O . SER A 1 71 ? -1.279 -11.684 15.738 1.00 49.28 71 SER A O 1
ATOM 577 N N . THR A 1 72 ? -1.410 -13.010 13.946 1.00 49.84 72 THR A N 1
ATOM 578 C CA . THR A 1 72 ? -0.116 -13.637 14.248 1.00 49.84 72 THR A CA 1
ATOM 579 C C . THR A 1 72 ? 0.972 -12.593 13.990 1.00 49.84 72 THR A C 1
ATOM 581 O O . THR A 1 72 ? 1.011 -12.021 12.900 1.00 49.84 72 THR A O 1
ATOM 584 N N . VAL A 1 73 ? 1.851 -12.357 14.971 1.00 47.12 73 VAL A N 1
ATOM 585 C CA . VAL A 1 73 ? 2.910 -11.314 15.053 1.00 47.12 73 VAL A CA 1
ATOM 586 C C . VAL A 1 73 ? 3.834 -11.208 13.811 1.00 47.12 73 VAL A C 1
ATOM 588 O O . VAL A 1 73 ? 4.675 -10.313 13.700 1.00 47.12 73 VAL A O 1
ATOM 591 N N . VAL A 1 74 ? 3.685 -12.103 12.835 1.00 49.56 74 VAL A N 1
ATOM 592 C CA . VAL A 1 74 ? 4.602 -12.297 11.713 1.00 49.56 74 VAL A CA 1
ATOM 593 C C . VAL A 1 74 ? 4.112 -11.683 10.388 1.00 49.56 74 VAL A C 1
ATOM 595 O O . VAL A 1 74 ? 4.947 -11.461 9.512 1.00 49.56 74 VAL A O 1
ATOM 598 N N . ARG A 1 75 ? 2.819 -11.353 10.193 1.00 70.69 75 ARG A N 1
ATOM 599 C CA . ARG A 1 75 ? 2.316 -10.923 8.863 1.00 70.69 75 ARG A CA 1
ATOM 600 C C . ARG A 1 75 ? 1.551 -9.597 8.871 1.00 70.69 75 ARG A C 1
ATOM 602 O O . ARG A 1 75 ? 0.498 -9.465 9.474 1.00 70.69 75 ARG A O 1
ATOM 609 N N . TRP A 1 76 ? 2.074 -8.638 8.106 1.00 72.75 76 TRP A N 1
ATOM 610 C CA . TRP A 1 76 ? 1.532 -7.286 7.920 1.00 72.75 76 TRP A CA 1
ATOM 611 C C . TRP A 1 76 ? 0.064 -7.247 7.471 1.00 72.75 76 TRP A C 1
ATOM 613 O O . TRP A 1 76 ? -0.715 -6.448 7.978 1.00 72.75 76 TRP A O 1
ATOM 623 N N . LEU A 1 77 ? -0.326 -8.126 6.544 1.00 79.25 77 LEU A N 1
ATOM 624 C CA . LEU A 1 77 ? -1.713 -8.208 6.079 1.00 79.25 77 LEU A CA 1
ATOM 625 C C . LEU A 1 77 ? -2.660 -8.538 7.239 1.00 79.25 77 LEU A C 1
ATOM 627 O O . LEU A 1 77 ? -3.660 -7.853 7.408 1.00 79.25 77 LEU A O 1
ATOM 631 N N . SER A 1 78 ? -2.264 -9.474 8.107 1.00 80.25 78 SER A N 1
ATOM 632 C CA . SER A 1 78 ? -3.026 -9.860 9.298 1.00 80.25 78 SER A CA 1
ATOM 633 C C . SER A 1 78 ? -3.184 -8.721 10.308 1.00 80.25 78 SER A C 1
ATOM 635 O O . SER A 1 78 ? -4.188 -8.674 11.011 1.00 80.25 78 SER A O 1
ATOM 637 N N . LEU A 1 79 ? -2.225 -7.788 10.377 1.00 81.38 79 LEU A N 1
ATOM 638 C CA . LEU A 1 79 ? -2.367 -6.586 11.199 1.00 81.38 79 LEU A CA 1
ATOM 639 C C . LEU A 1 79 ? -3.451 -5.666 10.637 1.00 81.38 79 LEU A C 1
ATOM 641 O O . LEU A 1 79 ? -4.336 -5.260 11.379 1.00 81.38 79 LEU A O 1
ATOM 645 N N . ILE A 1 80 ? -3.403 -5.345 9.342 1.00 84.12 80 ILE A N 1
ATOM 646 C CA . ILE A 1 80 ? -4.411 -4.469 8.724 1.00 84.12 80 ILE A CA 1
ATOM 647 C C . ILE A 1 80 ? -5.801 -5.107 8.817 1.00 84.12 80 ILE A C 1
ATOM 649 O O . ILE A 1 80 ? -6.763 -4.434 9.171 1.00 84.12 80 ILE A O 1
ATOM 653 N N . ASP A 1 81 ? -5.884 -6.409 8.568 1.00 86.12 81 ASP A N 1
ATOM 654 C CA . ASP A 1 81 ? -7.083 -7.232 8.725 1.00 86.12 81 ASP A CA 1
ATOM 655 C C . ASP A 1 81 ? -7.648 -7.164 10.159 1.00 86.12 81 ASP A C 1
ATOM 657 O O . ASP A 1 81 ? -8.841 -6.915 10.357 1.00 86.12 81 ASP A O 1
ATOM 661 N N . LEU A 1 82 ? -6.785 -7.267 11.179 1.00 85.00 82 LEU A N 1
ATOM 662 C CA . LEU A 1 82 ? -7.171 -7.062 12.577 1.00 85.00 82 LEU A CA 1
ATOM 663 C C . LEU A 1 82 ? -7.730 -5.650 12.806 1.00 85.00 82 LEU A C 1
ATOM 665 O O . LEU A 1 82 ? -8.816 -5.528 13.372 1.00 85.00 82 LEU A O 1
ATOM 669 N N . LEU A 1 83 ? -7.031 -4.598 12.363 1.00 86.00 83 LEU A N 1
ATOM 670 C CA . LEU A 1 83 ? -7.484 -3.208 12.526 1.00 86.00 83 LEU A CA 1
ATOM 671 C C . LEU A 1 83 ? -8.851 -2.988 11.856 1.00 86.00 83 LEU A C 1
ATOM 673 O O . LEU A 1 83 ? -9.753 -2.409 12.460 1.00 86.00 83 LEU A O 1
ATOM 677 N N . GLU A 1 84 ? -9.034 -3.508 10.640 1.00 89.88 84 GLU A N 1
ATOM 678 C CA . GLU A 1 84 ? -10.307 -3.471 9.914 1.00 89.88 84 GLU A CA 1
ATOM 679 C C . GLU A 1 84 ? -11.427 -4.188 10.679 1.00 89.88 84 GLU A C 1
ATOM 681 O O . GLU A 1 84 ? -12.536 -3.658 10.786 1.00 89.88 84 GLU A O 1
ATOM 686 N N . SER A 1 85 ? -11.159 -5.377 11.228 1.00 88.56 85 SER A N 1
ATOM 687 C CA . SER A 1 85 ? -12.139 -6.117 12.035 1.00 88.56 85 SER A CA 1
ATOM 688 C C . SER A 1 85 ? -12.490 -5.387 13.337 1.00 88.56 85 SER A C 1
ATOM 690 O O . SER A 1 85 ? -13.659 -5.346 13.721 1.00 88.56 85 SER A O 1
ATOM 692 N N . LEU A 1 86 ? -11.506 -4.734 13.966 1.00 87.38 86 LEU A N 1
ATOM 693 C CA . LEU A 1 86 ? -11.701 -3.946 15.179 1.00 87.38 86 LEU A CA 1
ATOM 694 C C . LEU A 1 86 ? -12.602 -2.741 14.919 1.00 87.38 86 LEU A C 1
ATOM 696 O O . LEU A 1 86 ? -13.520 -2.514 15.698 1.00 87.38 86 LEU A O 1
ATOM 700 N N . VAL A 1 87 ? -12.396 -2.007 13.820 1.00 89.44 87 VAL A N 1
ATOM 701 C CA . VAL A 1 87 ? -13.271 -0.880 13.452 1.00 89.44 87 VAL A CA 1
ATOM 702 C C . VAL A 1 87 ? -14.695 -1.343 13.174 1.00 89.44 87 VAL A C 1
ATOM 704 O O . VAL A 1 87 ? -15.639 -0.736 13.675 1.00 89.44 87 VAL A O 1
ATOM 707 N N . LYS A 1 88 ? -14.871 -2.439 12.424 1.00 89.88 88 LYS A N 1
ATOM 708 C CA . LYS A 1 88 ? -16.205 -2.992 12.120 1.00 89.88 88 LYS A CA 1
ATOM 709 C C . LYS A 1 88 ? -16.986 -3.368 13.379 1.00 89.88 88 LYS A C 1
ATOM 711 O O . LYS A 1 88 ? -18.204 -3.224 13.403 1.00 89.88 88 LYS A O 1
ATOM 716 N N . SER A 1 89 ? -16.283 -3.818 14.412 1.00 88.50 89 SER A N 1
ATOM 717 C CA . SER A 1 89 ? -16.872 -4.284 15.669 1.00 88.50 89 SER A CA 1
ATOM 718 C C . SER A 1 89 ? -16.623 -3.335 16.833 1.00 88.50 89 SER A C 1
ATOM 720 O O . SER A 1 89 ? -16.761 -3.752 17.983 1.00 88.50 89 SER A O 1
ATOM 722 N N . TYR A 1 90 ? -16.227 -2.083 16.584 1.00 87.44 90 TYR A N 1
ATOM 723 C CA . TYR A 1 90 ? -15.704 -1.198 17.630 1.00 87.44 90 TYR A CA 1
ATOM 724 C C . TYR A 1 90 ? -16.749 -0.946 18.725 1.00 87.44 90 TYR A C 1
ATOM 726 O O . TYR A 1 90 ? -16.476 -1.155 19.908 1.00 87.44 90 TYR A O 1
ATOM 734 N N . LYS A 1 91 ? -17.987 -0.602 18.340 1.00 89.38 91 LYS A N 1
ATOM 735 C CA . LYS A 1 91 ? -19.099 -0.355 19.278 1.00 89.38 91 LYS A CA 1
ATOM 736 C C . LYS A 1 91 ? -19.431 -1.596 20.115 1.00 89.38 91 LYS A C 1
ATOM 738 O O . LYS A 1 91 ? -19.588 -1.493 21.330 1.00 89.38 91 LYS A O 1
ATOM 743 N N . GLN A 1 92 ? -19.508 -2.768 19.486 1.00 89.56 92 GLN A N 1
ATOM 744 C CA . GLN A 1 92 ? -19.781 -4.047 20.149 1.00 89.56 92 GLN A CA 1
ATOM 745 C C . GLN A 1 92 ? -18.644 -4.424 21.103 1.00 89.56 92 GLN A C 1
ATOM 747 O O . GLN A 1 92 ? -18.889 -4.753 22.261 1.00 89.56 92 GLN A O 1
ATOM 752 N N . THR A 1 93 ? -17.397 -4.296 20.645 1.00 86.25 93 THR A N 1
ATOM 753 C CA . THR A 1 93 ? -16.193 -4.567 21.440 1.00 86.25 93 THR A CA 1
ATOM 754 C C . THR A 1 93 ? -16.144 -3.652 22.661 1.00 86.25 93 THR A C 1
ATOM 756 O O . THR A 1 93 ? -15.908 -4.123 23.772 1.00 86.25 93 THR A O 1
ATOM 759 N N . LYS A 1 94 ? -16.456 -2.360 22.492 1.00 88.62 94 LYS A N 1
ATOM 760 C CA . LYS A 1 94 ? -16.526 -1.386 23.588 1.00 88.62 94 LYS A CA 1
ATOM 761 C C . LYS A 1 94 ? -17.585 -1.760 24.622 1.00 88.62 94 LYS A C 1
ATOM 763 O O . LYS A 1 94 ? -17.279 -1.762 25.812 1.00 88.62 94 LYS A O 1
ATOM 768 N N . ARG A 1 95 ? -18.795 -2.137 24.188 1.00 88.50 95 ARG A N 1
ATOM 769 C CA . ARG A 1 95 ? -19.876 -2.597 25.082 1.00 88.50 95 ARG A CA 1
ATOM 770 C C . ARG A 1 95 ? -19.464 -3.830 25.887 1.00 88.50 95 ARG A C 1
ATOM 772 O O . ARG A 1 95 ? -19.610 -3.834 27.102 1.00 88.50 95 ARG A O 1
ATOM 779 N N . ILE A 1 96 ? -18.893 -4.841 25.234 1.00 87.06 96 ILE A N 1
ATOM 780 C CA . ILE A 1 96 ? -18.494 -6.088 25.904 1.00 87.06 96 ILE A CA 1
ATOM 781 C C . ILE A 1 96 ? -17.351 -5.847 26.893 1.00 87.06 96 ILE A C 1
ATOM 783 O O . ILE A 1 96 ? -17.387 -6.351 28.016 1.00 87.06 96 ILE A O 1
ATOM 787 N N . LEU A 1 97 ? -16.345 -5.053 26.514 1.00 85.25 97 LEU A N 1
ATOM 788 C CA . LEU A 1 97 ? -15.257 -4.691 27.423 1.00 85.25 97 LEU A CA 1
ATOM 789 C C . LEU A 1 97 ? -15.766 -3.887 28.620 1.00 85.25 97 LEU A C 1
ATOM 791 O O . LEU A 1 97 ? -15.289 -4.108 29.729 1.00 85.25 97 LEU A O 1
ATOM 795 N N . PHE A 1 98 ? -16.762 -3.022 28.423 1.00 89.06 98 PHE A N 1
ATOM 796 C CA . PHE A 1 98 ? -17.426 -2.315 29.514 1.00 89.06 98 PHE A CA 1
ATOM 797 C C . PHE A 1 98 ? -18.135 -3.286 30.471 1.00 89.06 98 PHE A C 1
ATOM 799 O O . PHE A 1 98 ? -17.890 -3.244 31.676 1.00 89.06 98 PHE A O 1
ATOM 806 N N . SER A 1 99 ? -18.922 -4.236 29.952 1.00 90.12 99 SER A N 1
ATOM 807 C CA . SER A 1 99 ? -19.587 -5.271 30.763 1.00 90.12 99 SER A CA 1
ATOM 808 C C . SER A 1 99 ? -18.601 -6.144 31.545 1.00 90.12 99 SER A C 1
ATOM 810 O O . SER A 1 99 ? -18.897 -6.581 32.654 1.00 90.12 99 SER A O 1
ATOM 812 N N . ARG A 1 100 ? -17.404 -6.370 30.993 1.00 89.62 100 ARG A N 1
ATOM 813 C CA . ARG A 1 100 ? -16.330 -7.149 31.625 1.00 89.62 100 ARG A CA 1
ATOM 814 C C . ARG A 1 100 ? -15.426 -6.330 32.554 1.00 89.62 100 ARG A C 1
ATOM 816 O O . ARG A 1 100 ? -14.455 -6.884 33.062 1.00 89.62 100 ARG A O 1
ATOM 823 N N . ARG A 1 101 ? -15.709 -5.038 32.771 1.00 89.38 101 ARG A N 1
ATOM 824 C CA . ARG A 1 101 ? -14.856 -4.101 33.532 1.00 89.38 101 ARG A CA 1
ATOM 825 C C . ARG A 1 101 ? -13.424 -3.975 32.974 1.00 89.38 101 ARG A C 1
ATOM 827 O O . ARG A 1 101 ? -12.472 -3.781 33.719 1.00 89.38 101 ARG A O 1
ATOM 834 N N . GLN A 1 102 ? -13.265 -4.116 31.656 1.00 86.31 102 GLN A N 1
ATOM 835 C CA . GLN A 1 102 ? -11.992 -4.027 30.923 1.00 86.31 102 GLN A CA 1
ATOM 836 C C . GLN A 1 102 ? -11.950 -2.839 29.941 1.00 86.31 102 GLN A C 1
ATOM 838 O O . GLN A 1 102 ? -11.186 -2.846 28.973 1.00 86.31 102 GLN A O 1
ATOM 843 N N . GLN A 1 103 ? -12.764 -1.807 30.167 1.00 84.50 103 GLN A N 1
ATOM 844 C CA . GLN A 1 103 ? -12.885 -0.630 29.299 1.00 84.50 103 GLN A CA 1
ATOM 845 C C . GLN A 1 103 ? -11.568 0.141 29.106 1.00 84.50 103 GLN A C 1
ATOM 847 O O . GLN A 1 103 ? -11.362 0.753 28.060 1.00 84.50 103 GLN A O 1
ATOM 852 N N . GLU A 1 104 ? -10.631 0.053 30.053 1.00 82.12 104 GLU A N 1
ATOM 853 C CA . GLU A 1 104 ? -9.307 0.687 29.951 1.00 82.12 104 GLU A CA 1
ATOM 854 C C . GLU A 1 104 ? -8.524 0.263 28.700 1.00 82.12 104 GLU A C 1
ATOM 856 O O . GLU A 1 104 ? -7.688 1.020 28.206 1.00 82.12 104 GLU A O 1
ATOM 861 N N . LYS A 1 105 ? -8.819 -0.932 28.167 1.00 79.44 105 LYS A N 1
ATOM 862 C CA . LYS A 1 105 ? -8.168 -1.490 26.977 1.00 79.44 105 LYS A CA 1
ATOM 863 C C . LYS A 1 105 ? -8.592 -0.804 25.676 1.00 79.44 105 LYS A C 1
ATOM 865 O O . LYS A 1 105 ? -7.822 -0.816 24.723 1.00 79.44 105 LYS A O 1
ATOM 870 N N . ILE A 1 106 ? -9.795 -0.223 25.625 1.00 82.81 106 ILE A N 1
ATOM 871 C CA . ILE A 1 106 ? -10.356 0.405 24.414 1.00 82.81 106 ILE A CA 1
ATOM 872 C C . ILE A 1 106 ? -10.531 1.917 24.548 1.00 82.81 106 ILE A C 1
ATOM 874 O O . ILE A 1 106 ? -10.489 2.612 23.543 1.00 82.81 106 ILE A O 1
ATOM 878 N N . ASN A 1 107 ? -10.649 2.445 25.770 1.00 80.56 107 ASN A N 1
ATOM 879 C CA . ASN A 1 107 ? -10.829 3.882 26.016 1.00 80.56 107 ASN A CA 1
ATOM 880 C C . ASN A 1 107 ? -9.674 4.747 25.492 1.00 80.56 107 ASN A C 1
ATOM 882 O O . ASN A 1 107 ? -9.842 5.944 25.306 1.00 80.56 107 ASN A O 1
ATOM 886 N N . LYS A 1 108 ? -8.508 4.142 25.261 1.00 79.00 108 LYS A N 1
ATOM 887 C CA . LYS A 1 108 ? -7.314 4.809 24.729 1.00 79.00 108 LYS A CA 1
ATOM 888 C C . LYS A 1 108 ? -7.221 4.739 23.204 1.00 79.00 108 LYS A C 1
ATOM 890 O O . LYS A 1 108 ? -6.308 5.315 22.626 1.00 79.00 108 LYS A O 1
ATOM 895 N N . ILE A 1 109 ? -8.129 4.004 22.561 1.00 81.75 109 ILE A N 1
ATOM 896 C CA . ILE A 1 109 ? -8.194 3.873 21.110 1.00 81.75 109 ILE A CA 1
ATOM 897 C C . ILE A 1 109 ? -9.278 4.811 20.607 1.00 81.75 109 ILE A C 1
ATOM 899 O O . ILE A 1 109 ? -10.465 4.546 20.793 1.00 81.75 109 ILE A O 1
ATOM 903 N N . ASP A 1 110 ? -8.869 5.866 19.921 1.00 83.19 110 ASP A N 1
ATOM 904 C CA . ASP A 1 110 ? -9.786 6.697 19.159 1.00 83.19 110 ASP A CA 1
ATOM 905 C C . ASP A 1 110 ? -10.234 5.950 17.884 1.00 83.19 110 ASP A C 1
ATOM 907 O O . ASP A 1 110 ? -9.416 5.579 17.035 1.00 83.19 110 ASP A O 1
ATOM 911 N N . GLU A 1 111 ? -11.543 5.695 17.765 1.00 85.25 111 GLU A N 1
ATOM 912 C CA . GLU A 1 111 ? -12.152 5.052 16.592 1.00 85.25 111 GLU A CA 1
ATOM 913 C C . GLU A 1 111 ? -11.870 5.837 15.302 1.00 85.25 111 GLU A C 1
ATOM 915 O O . GLU A 1 111 ? -11.667 5.241 14.241 1.00 85.25 111 GLU A O 1
ATOM 920 N N . TYR A 1 112 ? -11.852 7.167 15.386 1.00 84.69 112 TYR A N 1
ATOM 921 C CA . TYR A 1 112 ? -11.630 8.050 14.254 1.00 84.69 112 TYR A CA 1
ATOM 922 C C . TYR A 1 112 ? -10.190 7.953 13.752 1.00 84.69 112 TYR A C 1
ATOM 924 O O . TYR A 1 112 ? -9.969 7.628 12.583 1.00 84.69 112 TYR A O 1
ATOM 932 N N . VAL A 1 113 ? -9.207 8.110 14.643 1.00 82.94 113 VAL A N 1
ATOM 933 C CA . VAL A 1 113 ? -7.782 7.945 14.301 1.00 82.94 113 VAL A CA 1
ATOM 934 C C . VAL A 1 113 ? -7.517 6.546 13.743 1.00 82.94 113 VAL A C 1
ATOM 936 O O . VAL A 1 113 ? -6.786 6.391 12.764 1.00 82.94 113 VAL A O 1
ATOM 939 N N . LEU A 1 114 ? -8.159 5.515 14.303 1.00 83.50 114 LEU A N 1
ATOM 940 C CA . LEU A 1 114 ? -8.041 4.148 13.803 1.00 83.50 114 LEU A CA 1
ATOM 941 C C . LEU A 1 114 ? -8.579 3.998 12.368 1.00 83.50 114 LEU A C 1
ATOM 943 O O . LEU A 1 114 ? -7.947 3.335 11.542 1.00 83.50 114 LEU A O 1
ATOM 947 N N . LYS A 1 115 ? -9.709 4.637 12.038 1.00 86.94 115 LYS A N 1
ATOM 948 C CA . LYS A 1 115 ? -10.239 4.682 10.664 1.00 86.94 115 LYS A CA 1
ATOM 949 C C . LYS A 1 115 ? -9.291 5.409 9.715 1.00 86.94 115 LYS A C 1
ATOM 951 O O . LYS A 1 115 ? -9.024 4.888 8.630 1.00 86.94 115 LYS A O 1
ATOM 956 N N . GLN A 1 116 ? -8.762 6.565 10.122 1.00 85.06 116 GLN A N 1
ATOM 957 C CA . GLN A 1 116 ? -7.796 7.310 9.312 1.00 85.06 116 GLN A CA 1
ATOM 958 C C . GLN A 1 116 ? -6.537 6.467 9.044 1.00 85.06 116 GLN A C 1
ATOM 960 O O . GLN A 1 116 ? -6.092 6.357 7.901 1.00 85.06 116 GLN A O 1
ATOM 965 N N . LEU A 1 117 ? -6.015 5.788 10.072 1.00 84.88 117 LEU A N 1
ATOM 966 C CA . LEU A 1 117 ? -4.869 4.889 9.949 1.00 84.88 117 LEU A CA 1
ATOM 967 C C . LEU A 1 117 ? -5.147 3.749 8.963 1.00 84.88 117 LEU A C 1
ATOM 969 O O . LEU A 1 117 ? -4.341 3.498 8.072 1.00 84.88 117 LEU A O 1
ATOM 973 N N . ILE A 1 118 ? -6.292 3.071 9.068 1.00 87.94 118 ILE A N 1
ATOM 974 C CA . ILE A 1 118 ? -6.663 2.011 8.116 1.00 87.94 118 ILE A CA 1
ATOM 975 C C . ILE A 1 118 ? -6.735 2.561 6.693 1.00 87.94 118 ILE A C 1
ATOM 977 O O . ILE A 1 118 ? -6.244 1.916 5.767 1.00 87.94 118 ILE A O 1
ATOM 981 N N . CYS A 1 119 ? -7.311 3.751 6.512 1.00 89.06 119 CYS A N 1
ATOM 982 C CA . CYS A 1 119 ? -7.382 4.404 5.210 1.00 89.06 119 CYS A CA 1
ATOM 983 C C . CYS A 1 119 ? -5.981 4.639 4.624 1.00 89.06 119 CYS A C 1
ATOM 985 O O . CYS A 1 119 ? -5.730 4.271 3.475 1.00 89.06 119 CYS A O 1
ATOM 987 N N . LEU A 1 120 ? -5.052 5.147 5.440 1.00 86.44 120 LEU A N 1
ATOM 988 C CA . LEU A 1 120 ? -3.657 5.372 5.057 1.00 86.44 120 LEU A CA 1
ATOM 989 C C . LEU A 1 120 ? -2.931 4.065 4.700 1.00 86.44 120 LEU A C 1
ATOM 991 O O . LEU A 1 120 ? -2.136 4.030 3.763 1.00 86.44 120 LEU A O 1
ATOM 995 N N . LEU A 1 121 ? -3.210 2.969 5.415 1.00 86.00 121 LEU A N 1
ATOM 996 C CA . LEU A 1 121 ? -2.551 1.673 5.209 1.00 86.00 121 LEU A CA 1
ATOM 997 C C . LEU A 1 121 ? -3.163 0.836 4.070 1.00 86.00 121 LEU A C 1
ATOM 999 O O . LEU A 1 121 ? -2.516 -0.080 3.551 1.00 86.00 121 LEU A O 1
ATOM 1003 N N . LYS A 1 122 ? -4.393 1.130 3.644 1.00 88.88 122 LYS A N 1
ATOM 1004 C CA . LYS A 1 122 ? -5.123 0.359 2.624 1.00 88.88 122 LYS A CA 1
ATOM 1005 C C . LYS A 1 122 ? -4.407 0.279 1.260 1.00 88.88 122 LYS A C 1
ATOM 1007 O O . LYS A 1 122 ? -4.344 -0.824 0.708 1.00 88.88 122 LYS A O 1
ATOM 1012 N N . PRO A 1 123 ? -3.807 1.359 0.717 1.00 88.94 123 PRO A N 1
ATOM 1013 C CA . PRO A 1 123 ? -2.982 1.284 -0.491 1.00 88.94 123 PRO A CA 1
ATOM 1014 C C . PRO A 1 123 ? -1.814 0.299 -0.349 1.00 88.94 123 PRO A C 1
ATOM 1016 O O . PRO A 1 123 ? -1.546 -0.482 -1.261 1.00 88.94 123 PRO A O 1
ATOM 1019 N N . PHE A 1 124 ? -1.168 0.263 0.820 1.00 84.50 124 PHE A N 1
ATOM 1020 C CA . PHE A 1 124 ? -0.068 -0.661 1.100 1.00 84.50 124 PHE A CA 1
ATOM 1021 C C . PHE A 1 124 ? -0.540 -2.113 1.154 1.00 84.50 124 PHE A C 1
ATOM 1023 O O . PHE A 1 124 ? 0.125 -2.987 0.599 1.00 84.50 124 PHE A O 1
ATOM 1030 N N . LYS A 1 125 ? -1.700 -2.383 1.771 1.00 86.31 125 LYS A N 1
ATOM 1031 C CA . LYS A 1 125 ? -2.333 -3.714 1.749 1.00 86.31 125 LYS A CA 1
ATOM 1032 C C . LYS A 1 125 ? -2.542 -4.196 0.318 1.00 86.31 125 LYS A C 1
ATOM 1034 O O . LYS A 1 125 ? -2.140 -5.310 -0.009 1.00 86.31 125 LYS A O 1
ATOM 1039 N N . HIS A 1 126 ? -3.112 -3.344 -0.531 1.00 85.81 126 HIS A N 1
ATOM 1040 C CA . HIS A 1 126 ? -3.379 -3.680 -1.925 1.00 85.81 126 HIS A CA 1
ATOM 1041 C C . HIS A 1 126 ? -2.094 -3.978 -2.709 1.00 85.81 126 HIS A C 1
ATOM 1043 O O . HIS A 1 126 ? -1.997 -5.015 -3.362 1.00 85.81 126 HIS A O 1
ATOM 1049 N N . VAL A 1 127 ? -1.079 -3.117 -2.592 1.00 83.19 127 VAL A N 1
ATOM 1050 C CA . VAL A 1 127 ? 0.219 -3.325 -3.252 1.00 83.19 127 VAL A CA 1
ATOM 1051 C C . VAL A 1 127 ? 0.888 -4.613 -2.783 1.00 83.19 127 VAL A C 1
ATOM 1053 O O . VAL A 1 127 ? 1.393 -5.376 -3.603 1.00 83.19 127 VAL A O 1
ATOM 1056 N N . LEU A 1 128 ? 0.871 -4.896 -1.480 1.00 79.44 128 LEU A N 1
ATOM 1057 C CA . LEU A 1 128 ? 1.458 -6.126 -0.953 1.00 79.44 128 LEU A CA 1
ATOM 1058 C C . LEU A 1 128 ? 0.732 -7.364 -1.468 1.00 79.44 128 LEU A C 1
ATOM 1060 O O . LEU A 1 128 ? 1.397 -8.317 -1.855 1.00 79.44 128 LEU A O 1
ATOM 1064 N N . GLN A 1 129 ? -0.599 -7.341 -1.531 1.00 83.12 129 GLN A N 1
ATOM 1065 C CA . GLN A 1 129 ? -1.371 -8.439 -2.111 1.00 83.12 129 GLN A CA 1
ATOM 1066 C C . GLN A 1 129 ? -1.032 -8.658 -3.586 1.00 83.12 129 GLN A C 1
ATOM 1068 O O . GLN A 1 129 ? -0.895 -9.803 -3.995 1.00 83.12 129 GLN A O 1
ATOM 1073 N N . LEU A 1 130 ? -0.856 -7.589 -4.367 1.00 79.56 130 LEU A N 1
ATOM 1074 C CA . LEU A 1 130 ? -0.485 -7.689 -5.781 1.00 79.56 130 LEU A CA 1
ATOM 1075 C C . LEU A 1 130 ? 0.929 -8.246 -5.975 1.00 79.56 130 LEU A C 1
ATOM 1077 O O . LEU A 1 130 ? 1.141 -9.127 -6.799 1.00 79.56 130 LEU A O 1
ATOM 1081 N N . VAL A 1 131 ? 1.905 -7.746 -5.216 1.00 71.19 131 VAL A N 1
ATOM 1082 C CA . VAL A 1 131 ? 3.317 -8.116 -5.403 1.00 71.19 131 VAL A CA 1
ATOM 1083 C C . VAL A 1 131 ? 3.640 -9.492 -4.809 1.00 71.19 131 VAL A C 1
ATOM 1085 O O . VAL A 1 131 ? 4.559 -10.160 -5.277 1.00 71.19 131 VAL A O 1
ATOM 1088 N N . GLN A 1 132 ? 2.892 -9.938 -3.794 1.00 73.00 132 GLN A N 1
ATOM 1089 C CA . GLN A 1 132 ? 3.088 -11.238 -3.140 1.00 73.00 132 GLN A CA 1
ATOM 1090 C C . GLN A 1 132 ? 2.356 -12.404 -3.823 1.00 73.00 132 GLN A C 1
ATOM 1092 O O . GLN A 1 132 ? 2.438 -13.526 -3.323 1.00 73.00 132 GLN A O 1
ATOM 1097 N N . GLN A 1 133 ? 1.668 -12.183 -4.949 1.00 71.50 133 GLN A N 1
ATOM 1098 C CA . GLN A 1 133 ? 1.143 -13.269 -5.782 1.00 71.50 133 GLN A CA 1
ATOM 1099 C C . GLN A 1 133 ? 2.321 -14.018 -6.421 1.00 71.50 133 GLN A C 1
ATOM 1101 O O . GLN A 1 133 ? 2.816 -13.639 -7.477 1.00 71.50 133 GLN A O 1
ATOM 1106 N N . GLY A 1 134 ? 2.816 -15.053 -5.737 1.00 59.62 134 GLY A N 1
ATOM 1107 C CA . GLY A 1 134 ? 4.039 -15.783 -6.096 1.00 59.62 134 GLY A CA 1
ATOM 1108 C C . GLY A 1 134 ? 3.997 -16.528 -7.434 1.00 59.62 134 GLY A C 1
ATOM 1109 O O . GLY A 1 134 ? 5.033 -17.017 -7.875 1.00 59.62 134 GLY A O 1
ATOM 1110 N N . ASP A 1 135 ? 2.835 -16.585 -8.083 1.00 75.06 135 ASP A N 1
ATOM 1111 C CA . ASP A 1 135 ? 2.610 -17.379 -9.292 1.00 75.06 135 ASP A CA 1
ATOM 1112 C C . ASP A 1 135 ? 2.883 -16.605 -10.594 1.00 75.06 135 ASP A C 1
ATOM 1114 O O . ASP A 1 135 ? 2.886 -17.197 -11.673 1.00 75.06 135 ASP A O 1
ATOM 1118 N N . TYR A 1 136 ? 3.128 -15.288 -10.523 1.00 71.88 136 TYR A N 1
ATOM 1119 C CA . TYR A 1 136 ? 3.290 -14.435 -11.704 1.00 71.88 136 TYR A CA 1
ATOM 1120 C C . TYR A 1 136 ? 4.478 -13.469 -11.579 1.00 71.88 136 TYR A C 1
ATOM 1122 O O . TYR A 1 136 ? 4.829 -13.050 -10.473 1.00 71.88 136 TYR A O 1
ATOM 1130 N N . PRO A 1 137 ? 5.098 -13.056 -12.705 1.00 75.75 137 PRO A N 1
ATOM 1131 C CA . PRO A 1 137 ? 6.089 -11.986 -12.693 1.00 75.75 137 PRO A CA 1
ATOM 1132 C C . PRO A 1 137 ? 5.484 -10.726 -12.064 1.00 75.75 137 PRO A C 1
ATOM 1134 O O . PRO A 1 137 ? 4.417 -10.294 -12.480 1.00 75.75 137 PRO A O 1
ATOM 1137 N N . SER A 1 138 ? 6.150 -10.118 -11.086 1.00 82.44 138 SER A N 1
ATOM 1138 C CA . SER A 1 138 ? 5.632 -8.929 -10.387 1.00 82.44 138 SER A CA 1
ATOM 1139 C C . SER A 1 138 ? 6.462 -7.667 -10.628 1.00 82.44 138 SER A C 1
ATOM 1141 O O . SER A 1 138 ? 6.058 -6.578 -10.226 1.00 82.44 138 SER A O 1
ATOM 1143 N N . LEU A 1 139 ? 7.589 -7.771 -11.344 1.00 83.69 139 LEU A N 1
ATOM 1144 C CA . LEU A 1 139 ? 8.487 -6.638 -11.594 1.00 83.69 139 LEU A CA 1
ATOM 1145 C C . LEU A 1 139 ? 7.791 -5.489 -12.346 1.00 83.69 139 LEU A C 1
ATOM 1147 O O . LEU A 1 139 ? 7.967 -4.325 -11.994 1.00 83.69 139 LEU A O 1
ATOM 1151 N N . TYR A 1 140 ? 6.932 -5.805 -13.321 1.00 87.12 140 TYR A N 1
ATOM 1152 C CA . TYR A 1 140 ? 6.159 -4.804 -14.071 1.00 87.12 140 TYR A CA 1
ATOM 1153 C C . TYR A 1 140 ? 5.133 -4.049 -13.208 1.00 87.12 140 TYR A C 1
ATOM 1155 O O . TYR A 1 140 ? 4.604 -3.026 -13.634 1.00 87.12 140 TYR A O 1
ATOM 1163 N N . MET A 1 141 ? 4.824 -4.552 -12.008 1.00 86.44 141 MET A N 1
ATOM 1164 C CA . MET A 1 141 ? 3.917 -3.897 -11.065 1.00 86.44 141 MET A CA 1
ATOM 1165 C C . MET A 1 141 ? 4.639 -2.913 -10.153 1.00 86.44 141 MET A C 1
ATOM 1167 O O . MET A 1 141 ? 3.971 -2.089 -9.537 1.00 86.44 141 MET A O 1
ATOM 1171 N N . VAL A 1 142 ? 5.973 -2.942 -10.074 1.00 84.94 142 VAL A N 1
ATOM 1172 C CA . VAL A 1 142 ? 6.719 -2.087 -9.141 1.00 84.94 142 VAL A CA 1
ATOM 1173 C C . VAL A 1 142 ? 6.472 -0.608 -9.428 1.00 84.94 142 VAL A C 1
ATOM 1175 O O . VAL A 1 142 ? 6.061 0.108 -8.523 1.00 84.94 142 VAL A O 1
ATOM 1178 N N . LEU A 1 143 ? 6.618 -0.151 -10.676 1.00 88.38 143 LEU A N 1
ATOM 1179 C CA . LEU A 1 143 ? 6.353 1.247 -11.039 1.00 88.38 143 LEU A CA 1
ATOM 1180 C C . LEU A 1 143 ? 4.881 1.653 -10.792 1.00 88.38 143 LEU A C 1
ATOM 1182 O O . LEU A 1 143 ? 4.664 2.642 -10.088 1.00 88.38 143 LEU A O 1
ATOM 1186 N N . PRO A 1 144 ? 3.858 0.919 -11.284 1.00 88.94 144 PRO A N 1
ATOM 1187 C CA . PRO A 1 144 ? 2.459 1.229 -10.983 1.00 88.94 144 PRO A CA 1
ATOM 1188 C C . PRO A 1 144 ? 2.149 1.280 -9.483 1.00 88.94 144 PRO A C 1
ATOM 1190 O O . PRO A 1 144 ? 1.463 2.198 -9.026 1.00 88.94 144 PRO A O 1
ATOM 1193 N N . CYS A 1 145 ? 2.664 0.325 -8.706 1.00 87.62 145 CYS A N 1
ATOM 1194 C CA . CYS A 1 145 ? 2.518 0.300 -7.254 1.00 87.62 145 CYS A CA 1
ATOM 1195 C C . CYS A 1 145 ? 3.188 1.519 -6.619 1.00 87.62 145 CYS A C 1
ATOM 1197 O O . CYS A 1 145 ? 2.588 2.156 -5.756 1.00 87.62 145 CYS A O 1
ATOM 1199 N N . THR A 1 146 ? 4.381 1.889 -7.087 1.00 87.69 146 THR A N 1
ATOM 1200 C CA . THR A 1 146 ? 5.116 3.035 -6.560 1.00 87.69 146 THR A CA 1
ATOM 1201 C C . THR A 1 146 ? 4.371 4.343 -6.787 1.00 87.69 146 THR A C 1
ATOM 1203 O O . THR A 1 146 ? 4.164 5.110 -5.848 1.00 87.69 146 THR A O 1
ATOM 1206 N N . LEU A 1 147 ? 3.885 4.570 -8.008 1.00 89.31 147 LEU A N 1
ATOM 1207 C CA . LEU A 1 147 ? 3.081 5.749 -8.333 1.00 89.31 147 LEU A CA 1
ATOM 1208 C C . LEU A 1 147 ? 1.768 5.782 -7.541 1.00 89.31 147 LEU A C 1
ATOM 1210 O O . LEU A 1 147 ? 1.348 6.843 -7.085 1.00 89.31 147 LEU A O 1
ATOM 1214 N N . THR A 1 148 ? 1.135 4.622 -7.348 1.00 88.94 148 THR A N 1
ATOM 1215 C CA . THR A 1 148 ? -0.109 4.504 -6.576 1.00 88.94 148 THR A CA 1
ATOM 1216 C C . THR A 1 148 ? 0.108 4.865 -5.108 1.00 88.94 148 THR A C 1
ATOM 1218 O O . THR A 1 148 ? -0.678 5.630 -4.553 1.00 88.94 148 THR A O 1
ATOM 1221 N N . LEU A 1 149 ? 1.175 4.354 -4.485 1.00 87.69 149 LEU A N 1
ATOM 1222 C CA . LEU A 1 149 ? 1.506 4.653 -3.090 1.00 87.69 149 LEU A CA 1
ATOM 1223 C C . LEU A 1 149 ? 1.880 6.118 -2.904 1.00 87.69 149 LEU A C 1
ATOM 1225 O O . LEU A 1 149 ? 1.321 6.769 -2.025 1.00 87.69 149 LEU A O 1
ATOM 1229 N N . ARG A 1 150 ? 2.754 6.655 -3.765 1.00 89.62 150 ARG A N 1
ATOM 1230 C CA . ARG A 1 150 ? 3.137 8.070 -3.718 1.00 89.62 150 ARG A CA 1
ATOM 1231 C C . ARG A 1 150 ? 1.907 8.963 -3.836 1.00 89.62 150 ARG A C 1
ATOM 1233 O O . ARG A 1 150 ? 1.699 9.820 -2.987 1.00 89.62 150 ARG A O 1
ATOM 1240 N N . LYS A 1 151 ? 1.043 8.707 -4.825 1.00 89.88 151 LYS A N 1
ATOM 1241 C CA . LYS A 1 151 ? -0.204 9.461 -4.989 1.00 89.88 151 LYS A CA 1
ATOM 1242 C C . LYS A 1 151 ? -1.080 9.377 -3.740 1.00 89.88 151 LYS A C 1
ATOM 1244 O O . LYS A 1 151 ? -1.547 10.408 -3.281 1.00 89.88 151 LYS A O 1
ATOM 1249 N N . ALA A 1 152 ? -1.272 8.184 -3.178 1.00 89.00 152 ALA A N 1
ATOM 1250 C CA . ALA A 1 152 ? -2.111 8.002 -1.997 1.00 89.00 152 ALA A CA 1
ATOM 1251 C C . ALA A 1 152 ? -1.582 8.738 -0.754 1.00 89.00 152 ALA A C 1
ATOM 1253 O O . ALA A 1 152 ? -2.382 9.251 0.023 1.00 89.00 152 ALA A O 1
ATOM 1254 N N . LEU A 1 153 ? -0.259 8.813 -0.576 1.00 88.50 153 LEU A N 1
ATOM 1255 C CA . LEU A 1 153 ? 0.371 9.569 0.510 1.00 88.50 153 LEU A CA 1
ATOM 1256 C C . LEU A 1 153 ? 0.287 11.087 0.281 1.00 88.50 153 LEU A C 1
ATOM 1258 O O . LEU A 1 153 ? 0.024 11.840 1.218 1.00 88.50 153 LEU A O 1
ATOM 1262 N N . SER A 1 154 ? 0.484 11.548 -0.956 1.00 88.94 154 SER A N 1
ATOM 1263 C CA . SER A 1 154 ? 0.435 12.977 -1.287 1.00 88.94 154 SER A CA 1
ATOM 1264 C C . SER A 1 154 ? -0.986 13.544 -1.270 1.00 88.94 154 SER A C 1
ATOM 1266 O O . SER A 1 154 ? -1.176 14.667 -0.822 1.00 88.94 154 SER A O 1
ATOM 1268 N N . SER A 1 155 ? -1.987 12.780 -1.717 1.00 88.44 155 SER A N 1
ATOM 1269 C CA . SER A 1 155 ? -3.391 13.214 -1.784 1.00 88.44 155 SER A CA 1
ATOM 1270 C C . SER A 1 155 ? -4.239 12.702 -0.613 1.00 88.44 155 SER A C 1
ATOM 1272 O O . SER A 1 155 ? -5.459 12.582 -0.741 1.00 88.44 155 SER A O 1
ATOM 1274 N N . PHE A 1 156 ? -3.616 12.319 0.506 1.00 87.31 156 PHE A N 1
ATOM 1275 C CA . PHE A 1 156 ? -4.332 11.725 1.638 1.00 87.31 156 PHE A CA 1
ATOM 1276 C C . PHE A 1 156 ? -5.377 12.685 2.224 1.00 87.31 156 PHE A C 1
ATOM 1278 O O . PHE A 1 156 ? -6.515 12.284 2.465 1.00 87.31 156 PHE A O 1
ATOM 1285 N N . ASP A 1 157 ? -5.023 13.963 2.356 1.00 83.25 157 ASP A N 1
ATOM 1286 C CA . ASP A 1 157 ? -5.895 14.997 2.923 1.00 83.25 157 ASP A CA 1
ATOM 1287 C C . ASP A 1 157 ? -7.170 15.188 2.086 1.00 83.25 157 ASP A C 1
ATOM 1289 O O . ASP A 1 157 ? -8.275 15.299 2.617 1.00 83.25 157 ASP A O 1
ATOM 1293 N N . GLU A 1 158 ? -7.041 15.160 0.757 1.00 84.62 158 GLU A N 1
ATOM 1294 C CA . GLU A 1 158 ? -8.174 15.221 -0.177 1.00 84.62 158 GLU A CA 1
ATOM 1295 C C . GLU A 1 158 ? -9.063 13.978 -0.061 1.00 84.62 158 GLU A C 1
ATOM 1297 O O . GLU A 1 158 ? -10.293 14.063 -0.066 1.00 84.62 158 GLU A O 1
ATOM 1302 N N . LEU A 1 159 ? -8.440 12.807 0.082 1.00 79.81 159 LEU A N 1
ATOM 1303 C CA . LEU A 1 159 ? -9.140 11.535 0.194 1.00 79.81 159 LEU A CA 1
ATOM 1304 C C . LEU A 1 159 ? -9.955 11.455 1.492 1.00 79.81 159 LEU A C 1
ATOM 1306 O O . LEU A 1 159 ? -11.087 10.964 1.470 1.00 79.81 159 LEU A O 1
ATOM 1310 N N . MET A 1 160 ? -9.420 11.987 2.593 1.00 80.88 160 MET A N 1
ATOM 1311 C CA . MET A 1 160 ? -10.130 12.086 3.867 1.00 80.88 160 MET A CA 1
ATOM 1312 C C . MET A 1 160 ? -11.351 13.006 3.774 1.00 80.88 160 MET A C 1
ATOM 1314 O O . MET A 1 160 ? -12.439 12.609 4.199 1.00 80.88 160 MET A O 1
ATOM 1318 N N . LYS A 1 161 ? -11.217 14.173 3.128 1.00 80.44 161 LYS A N 1
ATOM 1319 C CA . LYS A 1 161 ? -12.338 15.105 2.901 1.00 80.44 161 LYS A CA 1
ATOM 1320 C C . LYS A 1 161 ? -13.492 14.446 2.134 1.00 80.44 161 LYS A C 1
ATOM 1322 O O . LYS A 1 161 ? -14.650 14.578 2.521 1.00 80.44 161 LYS A O 1
ATOM 1327 N N . HIS A 1 162 ? -13.185 13.669 1.093 1.00 75.75 162 HIS A N 1
ATOM 1328 C CA . HIS A 1 162 ? -14.199 12.996 0.271 1.00 75.75 162 HIS A CA 1
ATOM 1329 C C . HIS A 1 162 ? -14.880 11.791 0.932 1.00 75.75 162 HIS A C 1
ATOM 1331 O O . HIS A 1 162 ? -16.018 11.465 0.593 1.00 75.75 162 HIS A O 1
ATOM 1337 N N . GLN A 1 163 ? -14.200 11.066 1.824 1.00 72.81 163 GLN A N 1
ATOM 1338 C CA . GLN A 1 163 ? -14.838 9.951 2.534 1.00 72.81 163 GLN A CA 1
ATOM 1339 C C . GLN A 1 163 ? -15.820 10.448 3.593 1.00 72.81 163 GLN A C 1
ATOM 1341 O O . GLN A 1 163 ? -16.873 9.840 3.784 1.00 72.81 163 GLN A O 1
ATOM 1346 N N . MET A 1 164 ? -15.506 11.569 4.241 1.00 63.03 164 MET A N 1
ATOM 1347 C CA . MET A 1 164 ? -16.364 12.140 5.272 1.00 63.03 164 MET A CA 1
ATOM 1348 C C . MET A 1 164 ? -17.627 12.768 4.675 1.00 63.03 164 MET A C 1
ATOM 1350 O O . MET A 1 164 ? -18.706 12.502 5.196 1.00 63.03 164 MET A O 1
ATOM 1354 N N . SER A 1 165 ? -17.546 13.435 3.513 1.00 61.75 165 SER A N 1
ATOM 1355 C CA . SER A 1 165 ? -18.739 13.978 2.835 1.00 61.75 165 SER A CA 1
ATOM 1356 C C . SER A 1 165 ? -19.783 12.896 2.515 1.00 61.75 165 SER A C 1
ATOM 1358 O O . SER A 1 165 ? -20.967 13.079 2.755 1.00 61.75 165 SER A O 1
ATOM 1360 N N . LYS A 1 166 ? -19.348 11.702 2.088 1.00 63.59 166 LYS A N 1
ATOM 1361 C CA . LYS A 1 166 ? -20.246 10.561 1.807 1.00 63.59 166 LYS A CA 1
ATOM 1362 C C . LYS A 1 166 ? -20.917 9.955 3.041 1.00 63.59 166 LYS A C 1
ATOM 1364 O O . LYS A 1 166 ? -21.868 9.183 2.909 1.00 63.59 166 LYS A O 1
ATOM 1369 N N . THR A 1 167 ? -20.374 10.221 4.225 1.00 56.94 167 THR A N 1
ATOM 1370 C CA . THR A 1 167 ? -20.904 9.685 5.485 1.00 56.94 167 THR A CA 1
ATOM 1371 C C . THR A 1 167 ? -22.001 10.592 6.051 1.00 56.94 167 THR A C 1
ATOM 1373 O O . THR A 1 167 ? -22.830 10.115 6.821 1.00 56.94 167 THR A O 1
ATOM 1376 N N . VAL A 1 168 ? -22.028 11.868 5.648 1.00 52.19 168 VAL A N 1
ATOM 1377 C CA . VAL A 1 168 ? -23.045 12.856 6.043 1.00 52.19 168 VAL A CA 1
ATOM 1378 C C . VAL A 1 168 ? -24.345 12.643 5.260 1.00 52.19 168 VAL A C 1
ATOM 1380 O O . VAL A 1 168 ? -25.405 12.592 5.870 1.00 52.19 168 VAL A O 1
ATOM 1383 N N . ASP A 1 169 ? -24.265 12.341 3.961 1.00 52.44 169 ASP A N 1
ATOM 1384 C CA . ASP A 1 169 ? -25.448 12.118 3.105 1.00 52.44 169 ASP A CA 1
ATOM 1385 C C . ASP A 1 169 ? -26.255 10.839 3.432 1.00 52.44 169 ASP A C 1
ATOM 1387 O O . ASP A 1 169 ? -27.318 10.613 2.864 1.00 52.44 169 ASP A O 1
ATOM 1391 N N . ASN A 1 170 ? -25.753 9.973 4.322 1.00 52.56 170 ASN A N 1
ATOM 1392 C CA . ASN A 1 170 ? -26.408 8.719 4.727 1.00 52.56 170 ASN A CA 1
ATOM 1393 C C . ASN A 1 170 ? -26.888 8.719 6.193 1.00 52.56 170 ASN A C 1
ATOM 1395 O O . ASN A 1 170 ? -27.220 7.654 6.720 1.00 52.56 170 ASN A O 1
ATOM 1399 N N . LYS A 1 171 ? -26.877 9.864 6.887 1.00 48.09 171 LYS A N 1
ATOM 1400 C CA . LYS A 1 171 ? -27.457 9.974 8.234 1.00 48.09 171 LYS A CA 1
ATOM 1401 C C . LYS A 1 171 ? -28.921 10.413 8.124 1.00 48.09 171 LYS A C 1
ATOM 1403 O O . LYS A 1 171 ? -29.192 11.515 7.670 1.00 48.09 171 LYS A O 1
ATOM 1408 N N . ASP A 1 172 ? -29.833 9.543 8.560 1.00 47.72 172 ASP A N 1
ATOM 1409 C CA . ASP A 1 172 ? -31.254 9.853 8.769 1.00 47.72 172 ASP A CA 1
ATOM 1410 C C . ASP A 1 172 ? -31.437 11.140 9.603 1.00 47.72 172 ASP A C 1
ATOM 1412 O O . ASP A 1 172 ? -30.726 11.356 10.587 1.00 47.72 172 ASP A O 1
ATOM 1416 N N . GLU A 1 173 ? -32.431 11.948 9.220 1.00 44.88 173 GLU A N 1
ATOM 1417 C CA . GLU A 1 173 ? -32.726 13.347 9.600 1.00 44.88 173 GLU A CA 1
ATOM 1418 C C . GLU A 1 173 ? -32.978 13.659 11.097 1.00 44.88 173 GLU A C 1
ATOM 1420 O O . GLU A 1 173 ? -33.491 14.722 11.425 1.00 44.88 173 GLU A O 1
ATOM 1425 N N . ASN A 1 174 ? -32.614 12.803 12.051 1.00 46.31 174 ASN A N 1
ATOM 1426 C CA . ASN A 1 174 ? -32.967 13.006 13.462 1.00 46.31 174 ASN A CA 1
ATOM 1427 C C . ASN A 1 174 ? -31.758 13.229 14.378 1.00 46.31 174 ASN A C 1
ATOM 1429 O O . ASN A 1 174 ? -31.546 12.444 15.301 1.00 46.31 174 ASN A O 1
ATOM 1433 N N . THR A 1 175 ? -30.965 14.289 14.180 1.00 43.19 175 THR A N 1
ATOM 1434 C CA . THR A 1 175 ? -30.171 14.914 15.267 1.00 43.19 175 THR A CA 1
ATOM 1435 C C . THR A 1 175 ? -29.767 16.351 14.897 1.00 43.19 175 THR A C 1
ATOM 1437 O O . THR A 1 175 ? -28.692 16.584 14.350 1.00 43.19 175 THR A O 1
ATOM 1440 N N . GLU A 1 176 ? -30.615 17.331 15.211 1.00 46.72 176 GLU A N 1
ATOM 1441 C CA . GLU A 1 176 ? -30.248 18.754 15.191 1.00 46.72 176 GLU A CA 1
ATOM 1442 C C . GLU A 1 176 ? -29.352 19.067 16.401 1.00 46.72 176 GLU A C 1
ATOM 1444 O O . GLU A 1 176 ? -29.828 19.034 17.537 1.00 46.72 176 GLU A O 1
ATOM 1449 N N . ASN A 1 177 ? -28.051 19.277 16.150 1.00 46.62 177 ASN A N 1
ATOM 1450 C CA . ASN A 1 177 ? -27.065 20.074 16.913 1.00 46.62 177 ASN A CA 1
ATOM 1451 C C . ASN A 1 177 ? -25.637 19.553 16.630 1.00 46.62 177 ASN A C 1
ATOM 1453 O O . ASN A 1 177 ? -25.041 18.905 17.488 1.00 46.62 177 ASN A O 1
ATOM 1457 N N . ILE A 1 178 ? -25.081 19.781 15.430 1.00 46.72 178 ILE A N 1
ATOM 1458 C CA . ILE A 1 178 ? -23.700 19.360 15.089 1.00 46.72 178 ILE A CA 1
ATOM 1459 C C . ILE A 1 178 ? -23.003 20.389 14.175 1.00 46.72 178 ILE A C 1
ATOM 1461 O O . ILE A 1 178 ? -22.347 20.017 13.219 1.00 46.72 178 ILE A O 1
ATOM 1465 N N . ASP A 1 179 ? -23.104 21.693 14.438 1.00 50.25 179 ASP A N 1
ATOM 1466 C CA . ASP A 1 179 ? -22.451 22.679 13.544 1.00 50.25 179 ASP A CA 1
ATOM 1467 C C . ASP A 1 179 ? -21.066 23.148 14.023 1.00 50.25 179 ASP A C 1
ATOM 1469 O O . ASP A 1 179 ? -20.351 23.825 13.288 1.00 50.25 179 ASP A O 1
ATOM 1473 N N . VAL A 1 180 ? -20.631 22.768 15.233 1.00 47.78 180 VAL A N 1
ATOM 1474 C CA . VAL A 1 180 ? -19.338 23.225 15.795 1.00 47.78 180 VAL A CA 1
ATOM 1475 C C . VAL A 1 180 ? -18.356 22.077 16.071 1.00 47.78 180 VAL A C 1
ATOM 1477 O O . VAL A 1 180 ? -17.152 22.259 15.928 1.00 47.78 180 VAL A O 1
ATOM 1480 N N . GLU A 1 181 ? -18.839 20.870 16.374 1.00 48.16 181 GLU A N 1
ATOM 1481 C CA . GLU A 1 181 ? -17.986 19.701 16.670 1.00 48.16 181 GLU A CA 1
ATOM 1482 C C . GLU A 1 181 ? -17.460 19.006 15.392 1.00 48.16 181 GLU A C 1
ATOM 1484 O O . GLU A 1 181 ? -16.469 18.275 15.415 1.00 48.16 181 GLU A O 1
ATOM 1489 N N . GLU A 1 182 ? -18.089 19.267 14.241 1.00 51.56 182 GLU A N 1
ATOM 1490 C CA . GLU A 1 182 ? -17.789 18.590 12.974 1.00 51.56 182 GLU A CA 1
ATOM 1491 C C . GLU A 1 182 ? -16.507 19.107 12.300 1.00 51.56 182 GLU A C 1
ATOM 1493 O O . GLU A 1 182 ? -15.821 18.347 11.619 1.00 51.56 182 GLU A O 1
ATOM 1498 N N . ALA A 1 183 ? -16.115 20.364 12.543 1.00 49.47 183 ALA A N 1
ATOM 1499 C CA . ALA A 1 183 ? -14.898 20.949 11.975 1.00 49.47 183 ALA A CA 1
ATOM 1500 C C . ALA A 1 183 ? -13.608 20.425 12.635 1.00 49.47 183 ALA A C 1
ATOM 1502 O O . ALA A 1 183 ? -12.587 20.263 11.963 1.00 49.47 183 ALA A O 1
ATOM 1503 N N . GLU A 1 184 ? -13.652 20.112 13.932 1.00 49.78 184 GLU A N 1
ATOM 1504 C CA . GLU A 1 184 ? -12.503 19.591 14.687 1.00 49.78 184 GLU A CA 1
ATOM 1505 C C . GLU A 1 184 ? -12.272 18.093 14.409 1.00 49.78 184 GLU A C 1
ATOM 1507 O O . GLU A 1 184 ? -11.135 17.623 14.360 1.00 49.78 184 GLU A O 1
ATOM 1512 N N . LEU A 1 185 ? -13.340 17.367 14.060 1.00 55.97 185 LEU A N 1
ATOM 1513 C CA . LEU A 1 185 ? -13.294 16.003 13.528 1.00 55.97 185 LEU A CA 1
ATOM 1514 C C . LEU A 1 185 ? -12.695 15.911 12.114 1.00 55.97 185 LEU A C 1
ATOM 1516 O O . LEU A 1 185 ? -12.365 14.813 11.680 1.00 55.97 185 LEU A O 1
ATOM 1520 N N . LEU A 1 186 ? -12.518 17.011 11.375 1.00 58.19 186 LEU A N 1
ATOM 1521 C CA . LEU A 1 186 ? -11.972 16.986 10.006 1.00 58.19 186 LEU A CA 1
ATOM 1522 C C . LEU A 1 186 ? -10.444 17.077 9.943 1.00 58.19 186 LEU A C 1
ATOM 1524 O O . LEU A 1 186 ? -9.864 16.828 8.882 1.00 58.19 186 LEU A O 1
ATOM 1528 N N . ALA A 1 187 ? -9.782 17.414 11.049 1.00 67.19 187 ALA A N 1
ATOM 1529 C CA . ALA A 1 187 ? -8.333 17.518 11.073 1.00 67.19 187 ALA A CA 1
ATOM 1530 C C . ALA A 1 187 ? -7.682 16.123 11.020 1.00 67.19 187 ALA A C 1
ATOM 1532 O O . ALA A 1 187 ? -8.042 15.198 11.755 1.00 67.19 187 ALA A O 1
ATOM 1533 N N . GLU A 1 188 ? -6.698 15.958 10.131 1.00 72.06 188 GLU A N 1
ATOM 1534 C CA . GLU A 1 188 ? -5.751 14.846 10.222 1.00 72.06 188 GLU A CA 1
ATOM 1535 C C . GLU A 1 188 ? -5.120 14.895 11.618 1.00 72.06 188 GLU A C 1
ATOM 1537 O O . GLU A 1 188 ? -4.616 15.941 12.033 1.00 72.06 188 GLU A O 1
ATOM 1542 N N . SER A 1 189 ? -5.162 13.786 12.364 1.00 79.19 189 SER A N 1
ATOM 1543 C CA . SER A 1 189 ? -4.494 13.771 13.668 1.00 79.19 189 SER A CA 1
ATOM 1544 C C . SER A 1 189 ? -2.999 14.041 13.481 1.00 79.19 189 SER A C 1
ATOM 1546 O O . SER A 1 189 ? -2.372 13.501 12.567 1.00 79.19 189 SER A O 1
ATOM 1548 N N . GLU A 1 190 ? -2.405 14.855 14.354 1.00 78.75 190 GLU A N 1
ATOM 1549 C CA . GLU A 1 190 ? -1.002 15.269 14.213 1.00 78.75 190 GLU A CA 1
ATOM 1550 C C . GLU A 1 190 ? -0.050 14.063 14.106 1.00 78.75 190 GLU A C 1
ATOM 1552 O O . GLU A 1 190 ? 0.856 14.039 13.274 1.00 78.75 190 GLU A O 1
ATOM 1557 N N . GLY A 1 191 ? -0.311 13.004 14.880 1.00 76.75 191 GLY A N 1
ATOM 1558 C CA . GLY A 1 191 ? 0.457 11.762 14.802 1.00 76.75 191 GLY A CA 1
ATOM 1559 C C . GLY A 1 191 ? 0.360 11.065 13.440 1.00 76.75 191 GLY A C 1
ATOM 1560 O O . GLY A 1 191 ? 1.347 10.498 12.969 1.00 76.75 191 GLY A O 1
ATOM 1561 N N . LEU A 1 192 ? -0.799 11.126 12.779 1.00 81.75 192 LEU A N 1
ATOM 1562 C CA . LEU A 1 192 ? -0.985 10.550 11.449 1.00 81.75 192 LEU A CA 1
ATOM 1563 C C . LEU A 1 192 ? -0.318 11.394 10.360 1.00 81.75 192 LEU A C 1
ATOM 1565 O O . LEU A 1 192 ? 0.295 10.830 9.455 1.00 81.75 192 LEU A O 1
ATOM 1569 N N . ARG A 1 193 ? -0.346 12.722 10.498 1.00 83.12 193 ARG A N 1
ATOM 1570 C CA . ARG A 1 193 ? 0.377 13.637 9.609 1.00 83.12 193 ARG A CA 1
ATOM 1571 C C . ARG A 1 193 ? 1.879 13.369 9.638 1.00 83.12 193 ARG A C 1
ATOM 1573 O O . ARG A 1 193 ? 2.498 13.192 8.589 1.00 83.12 193 ARG A O 1
ATOM 1580 N N . ILE A 1 194 ? 2.455 13.256 10.837 1.00 81.25 194 ILE A N 1
ATOM 1581 C CA . ILE A 1 194 ? 3.871 12.903 11.026 1.00 81.25 194 ILE A CA 1
ATOM 1582 C C . ILE A 1 194 ? 4.166 11.528 10.416 1.00 81.25 194 ILE A C 1
ATOM 1584 O O . ILE A 1 194 ? 5.141 11.371 9.679 1.00 81.25 194 ILE A O 1
ATOM 1588 N N . LEU A 1 195 ? 3.303 10.534 10.669 1.00 81.12 195 LEU A N 1
ATOM 1589 C CA . LEU A 1 195 ? 3.427 9.207 10.067 1.00 81.12 195 LEU A CA 1
ATOM 1590 C C . LEU A 1 195 ? 3.470 9.285 8.539 1.00 81.12 195 LEU A C 1
ATOM 1592 O O . LEU A 1 195 ? 4.328 8.666 7.915 1.00 81.12 195 LEU A O 1
ATOM 1596 N N . ARG A 1 196 ? 2.544 10.024 7.934 1.00 87.19 196 ARG A N 1
ATOM 1597 C CA . ARG A 1 196 ? 2.423 10.164 6.485 1.00 87.19 196 ARG A CA 1
ATOM 1598 C C . ARG A 1 196 ? 3.653 10.823 5.868 1.00 87.19 196 ARG A C 1
ATOM 1600 O O . ARG A 1 196 ? 4.151 10.308 4.869 1.00 87.19 196 ARG A O 1
ATOM 1607 N N . ILE A 1 197 ? 4.156 11.902 6.472 1.00 85.69 197 ILE A N 1
ATOM 1608 C CA . ILE A 1 197 ? 5.379 12.588 6.027 1.00 85.69 197 ILE A CA 1
ATOM 1609 C C . ILE A 1 197 ? 6.562 11.620 6.055 1.00 85.69 197 ILE A C 1
ATOM 1611 O O . ILE A 1 197 ? 7.209 11.424 5.029 1.00 85.69 197 ILE A O 1
ATOM 1615 N N . HIS A 1 198 ? 6.777 10.928 7.177 1.00 82.62 198 HIS A N 1
ATOM 1616 C CA . HIS A 1 198 ? 7.837 9.925 7.263 1.00 82.62 198 HIS A CA 1
ATOM 1617 C C . HIS A 1 198 ? 7.639 8.810 6.228 1.00 82.62 198 HIS A C 1
ATOM 1619 O O . HIS A 1 198 ? 8.573 8.433 5.528 1.00 82.62 198 HIS A O 1
ATOM 1625 N N . LEU A 1 199 ? 6.422 8.280 6.072 1.00 81.75 199 LEU A N 1
ATOM 1626 C 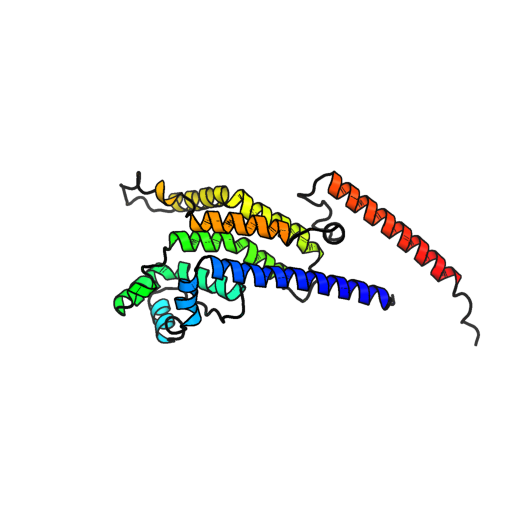CA . LEU A 1 199 ? 6.161 7.260 5.057 1.00 81.75 199 LEU A CA 1
ATOM 1627 C C . LEU A 1 199 ? 6.538 7.747 3.658 1.00 81.75 199 LEU A C 1
ATOM 1629 O O . LEU A 1 199 ? 7.095 6.953 2.911 1.00 81.75 199 LEU A O 1
ATOM 1633 N N . LEU A 1 200 ? 6.279 9.011 3.320 1.00 85.19 200 LEU A N 1
ATOM 1634 C CA . LEU A 1 200 ? 6.616 9.588 2.022 1.00 85.19 200 LEU A CA 1
ATOM 1635 C C . LEU A 1 200 ? 8.131 9.752 1.831 1.00 85.19 200 LEU A C 1
ATOM 1637 O O . LEU A 1 200 ? 8.667 9.265 0.840 1.00 85.19 200 LEU A O 1
ATOM 1641 N N . GLU A 1 201 ? 8.832 10.348 2.796 1.00 83.31 201 GLU A N 1
ATOM 1642 C CA . GLU A 1 201 ? 10.295 10.512 2.746 1.00 83.31 201 GLU A CA 1
ATOM 1643 C C . GLU A 1 201 ? 11.003 9.168 2.564 1.00 83.31 201 GLU A C 1
ATOM 1645 O O . GLU A 1 201 ? 11.935 9.008 1.775 1.00 83.31 201 GLU A O 1
ATOM 1650 N N . LEU A 1 202 ? 10.532 8.158 3.284 1.00 73.56 202 LEU A N 1
ATOM 1651 C CA . LEU A 1 202 ? 11.141 6.837 3.260 1.00 73.56 202 LEU A CA 1
ATOM 1652 C C . LEU A 1 202 ? 10.737 6.037 2.046 1.00 73.56 202 LEU A C 1
ATOM 1654 O O . LEU A 1 202 ? 11.527 5.235 1.547 1.00 73.56 202 LEU A O 1
ATOM 1658 N N . PHE A 1 203 ? 9.534 6.279 1.546 1.00 78.00 203 PHE A N 1
ATOM 1659 C CA . PHE A 1 203 ? 9.143 5.798 0.244 1.00 78.00 203 PHE A CA 1
ATOM 1660 C C . PHE A 1 203 ? 10.135 6.285 -0.820 1.00 78.00 203 PHE A C 1
ATOM 1662 O O . PHE A 1 203 ? 10.677 5.460 -1.550 1.00 78.00 203 PHE A O 1
ATOM 1669 N N . ASP A 1 204 ? 10.477 7.572 -0.830 1.00 80.00 204 ASP A N 1
ATOM 1670 C CA . ASP A 1 204 ? 11.418 8.135 -1.803 1.00 80.00 204 ASP A CA 1
ATOM 1671 C C . ASP A 1 204 ? 12.862 7.632 -1.618 1.00 80.00 204 ASP A C 1
ATOM 1673 O O . ASP A 1 204 ? 13.556 7.379 -2.603 1.00 80.00 204 ASP A O 1
ATOM 1677 N N . LEU A 1 205 ? 13.302 7.387 -0.379 1.00 77.44 205 LEU A N 1
ATOM 1678 C CA . LEU A 1 205 ? 14.627 6.811 -0.102 1.00 77.44 205 LEU A CA 1
ATOM 1679 C C . LEU A 1 205 ? 14.744 5.330 -0.492 1.00 77.44 205 LEU A C 1
ATOM 1681 O O . LEU A 1 205 ? 15.819 4.863 -0.873 1.00 77.44 205 LEU A O 1
ATOM 1685 N N . MET A 1 206 ? 13.667 4.559 -0.334 1.00 69.81 206 MET A N 1
ATOM 1686 C CA . MET A 1 206 ? 13.705 3.101 -0.481 1.00 69.81 206 MET A CA 1
ATOM 1687 C C . MET A 1 206 ? 13.241 2.618 -1.855 1.00 69.81 206 MET A C 1
ATOM 1689 O O . MET A 1 206 ? 13.697 1.569 -2.309 1.00 69.81 206 MET A O 1
ATOM 1693 N N . PHE A 1 207 ? 12.353 3.362 -2.512 1.00 73.75 207 PHE A N 1
ATOM 1694 C CA . PHE A 1 207 ? 11.756 3.010 -3.801 1.00 73.75 207 PHE A CA 1
ATOM 1695 C C . PHE A 1 207 ? 12.358 3.831 -4.931 1.00 73.75 207 PHE A C 1
ATOM 1697 O O . PHE A 1 207 ? 11.653 4.480 -5.706 1.00 73.75 207 PHE A O 1
ATOM 1704 N N . ILE A 1 208 ? 13.682 3.755 -5.050 1.00 82.62 208 ILE A N 1
ATOM 1705 C CA . ILE A 1 208 ? 14.384 4.291 -6.211 1.00 82.62 208 ILE A CA 1
ATOM 1706 C C . ILE A 1 208 ? 14.055 3.394 -7.401 1.00 82.62 208 ILE A C 1
ATOM 1708 O O . ILE A 1 208 ? 14.490 2.242 -7.484 1.00 82.62 208 ILE A O 1
ATOM 1712 N N . LEU A 1 209 ? 13.240 3.927 -8.305 1.00 85.44 209 LEU A N 1
ATOM 1713 C CA . LEU A 1 209 ? 12.921 3.273 -9.559 1.00 85.44 209 LEU A CA 1
ATOM 1714 C C . LEU A 1 209 ? 14.123 3.368 -10.489 1.00 85.44 209 LEU A C 1
ATOM 1716 O O . LEU A 1 209 ? 14.603 4.453 -10.801 1.00 85.44 209 LEU A O 1
ATOM 1720 N N . ASP A 1 210 ? 14.580 2.214 -10.948 1.00 87.38 210 ASP A N 1
ATOM 1721 C CA . ASP A 1 210 ? 15.557 2.118 -12.026 1.00 87.38 210 ASP A CA 1
ATOM 1722 C C . ASP A 1 210 ? 14.883 1.865 -13.382 1.00 87.38 210 ASP A C 1
ATOM 1724 O O . ASP A 1 210 ? 13.706 1.495 -13.469 1.00 87.38 210 ASP A O 1
ATOM 1728 N N . LEU A 1 211 ? 15.677 1.988 -14.444 1.00 89.81 211 LEU A N 1
ATOM 1729 C CA . LEU A 1 211 ? 15.270 1.781 -15.832 1.00 89.81 211 LEU A CA 1
ATOM 1730 C C . LEU A 1 211 ? 14.625 0.408 -16.098 1.00 89.81 211 LEU A C 1
ATOM 1732 O O . LEU A 1 211 ? 13.781 0.278 -16.987 1.00 89.81 211 LEU A O 1
ATOM 1736 N N . ARG A 1 212 ? 14.969 -0.621 -15.313 1.00 87.12 212 ARG A N 1
ATOM 1737 C CA . ARG A 1 212 ? 14.423 -1.979 -15.459 1.00 87.12 212 ARG A CA 1
ATOM 1738 C C . ARG A 1 212 ? 12.976 -2.038 -14.998 1.00 87.12 212 ARG A C 1
ATOM 1740 O O . ARG A 1 212 ? 12.166 -2.675 -15.665 1.00 87.12 212 ARG A O 1
ATOM 1747 N N . HIS A 1 213 ? 12.616 -1.332 -13.926 1.00 89.44 213 HIS A N 1
ATOM 1748 C CA . HIS A 1 213 ? 11.221 -1.241 -13.480 1.00 89.44 213 HIS A CA 1
ATOM 1749 C C . HIS A 1 213 ? 10.339 -0.592 -14.554 1.00 89.44 213 HIS A C 1
ATOM 1751 O O . HIS A 1 213 ? 9.256 -1.098 -14.864 1.00 89.44 213 HIS A O 1
ATOM 1757 N N . TYR A 1 214 ? 10.817 0.495 -15.165 1.00 92.69 214 TYR A N 1
ATOM 1758 C CA . TYR A 1 214 ? 10.116 1.149 -16.269 1.00 92.69 214 TYR A CA 1
ATOM 1759 C C . TYR A 1 214 ? 10.016 0.241 -17.497 1.00 92.69 214 TYR A C 1
ATOM 1761 O O . TYR A 1 214 ? 8.933 0.084 -18.057 1.00 92.69 214 TYR A O 1
ATOM 1769 N N . THR A 1 215 ? 11.114 -0.417 -17.872 1.00 92.25 215 THR A N 1
ATOM 1770 C CA . THR A 1 215 ? 11.167 -1.350 -19.007 1.00 92.25 215 THR A CA 1
ATOM 1771 C C . THR A 1 215 ? 10.206 -2.520 -18.814 1.00 92.25 215 THR A C 1
ATOM 1773 O O . THR A 1 215 ? 9.377 -2.789 -19.682 1.00 92.25 215 THR A O 1
ATOM 1776 N N . ALA A 1 216 ? 10.239 -3.178 -17.653 1.00 90.81 216 ALA A N 1
ATOM 1777 C CA . ALA A 1 216 ? 9.327 -4.269 -17.320 1.00 90.81 216 ALA A CA 1
ATOM 1778 C C . ALA A 1 216 ? 7.859 -3.823 -17.395 1.00 90.81 216 ALA A C 1
ATOM 1780 O O . ALA A 1 216 ? 7.014 -4.545 -17.926 1.00 90.81 216 ALA A O 1
ATOM 1781 N N . THR A 1 217 ? 7.560 -2.612 -16.916 1.00 93.00 217 THR A N 1
ATOM 1782 C CA . THR A 1 217 ? 6.214 -2.026 -16.991 1.00 93.00 217 THR A CA 1
ATOM 1783 C C . THR A 1 217 ? 5.790 -1.746 -18.433 1.00 93.00 217 THR A C 1
ATOM 1785 O O . THR A 1 217 ? 4.665 -2.064 -18.815 1.00 93.00 217 THR A O 1
ATOM 1788 N N . LEU A 1 218 ? 6.693 -1.204 -19.255 1.00 94.75 218 LEU A N 1
ATOM 1789 C CA . LEU A 1 218 ? 6.453 -0.894 -20.666 1.00 94.75 218 LEU A CA 1
ATOM 1790 C C . LEU A 1 218 ? 6.169 -2.152 -21.500 1.00 94.75 218 LEU A C 1
ATOM 1792 O O . LEU A 1 218 ? 5.308 -2.139 -22.384 1.00 94.75 218 LEU A O 1
ATOM 1796 N N . LEU A 1 219 ? 6.874 -3.248 -21.209 1.00 91.81 219 LEU A N 1
ATOM 1797 C CA . LEU A 1 219 ? 6.685 -4.535 -21.880 1.00 91.81 219 LEU A CA 1
ATOM 1798 C C . LEU A 1 219 ? 5.321 -5.165 -21.568 1.00 91.81 219 LEU A C 1
ATOM 1800 O O . LEU A 1 219 ? 4.806 -5.944 -22.373 1.00 91.81 219 LEU A O 1
ATOM 1804 N N . HIS A 1 220 ? 4.698 -4.803 -20.445 1.00 92.19 220 HIS A N 1
ATOM 1805 C CA . HIS A 1 220 ? 3.371 -5.288 -20.098 1.00 92.19 220 HIS A CA 1
ATOM 1806 C C . HIS A 1 220 ? 2.278 -4.553 -20.909 1.00 92.19 220 HIS A C 1
ATOM 1808 O O . HIS A 1 220 ? 2.139 -3.331 -20.786 1.00 92.19 220 HIS A O 1
ATOM 1814 N N . PRO A 1 221 ? 1.413 -5.254 -21.677 1.00 93.00 221 PRO A N 1
ATOM 1815 C CA . PRO A 1 221 ? 0.450 -4.622 -22.590 1.00 93.00 221 PRO A CA 1
ATOM 1816 C C . PRO A 1 221 ? -0.458 -3.576 -21.932 1.00 93.00 221 PRO A C 1
ATOM 1818 O O . PRO A 1 221 ? -0.709 -2.517 -22.501 1.00 93.00 221 PRO A O 1
ATOM 1821 N N . ARG A 1 222 ? -0.905 -3.844 -20.697 1.00 92.88 222 ARG A N 1
ATOM 1822 C CA . ARG A 1 222 ? -1.782 -2.942 -19.931 1.00 92.88 222 ARG A CA 1
ATOM 1823 C C . ARG A 1 222 ? -1.123 -1.609 -19.560 1.00 92.88 222 ARG A C 1
ATOM 1825 O O . ARG A 1 222 ? -1.827 -0.617 -19.396 1.00 92.88 222 ARG A O 1
ATOM 1832 N N . TYR A 1 223 ? 0.200 -1.583 -19.406 1.00 92.81 223 TYR A N 1
ATOM 1833 C CA . TYR A 1 223 ? 0.936 -0.437 -18.860 1.00 92.81 223 TYR A CA 1
ATOM 1834 C C . TYR A 1 223 ? 1.926 0.174 -19.853 1.00 92.81 223 TYR A C 1
ATOM 1836 O O . TYR A 1 223 ? 2.684 1.069 -19.490 1.00 92.81 223 TYR A O 1
ATOM 1844 N N . ARG A 1 224 ? 1.848 -0.223 -21.129 1.00 92.19 224 ARG A N 1
ATOM 1845 C CA . ARG A 1 224 ? 2.731 0.244 -22.205 1.00 92.19 224 ARG A CA 1
ATOM 1846 C C . ARG A 1 224 ? 2.790 1.771 -22.349 1.00 92.19 224 ARG A C 1
ATOM 1848 O O . ARG A 1 224 ? 3.773 2.320 -22.815 1.00 92.19 224 ARG A O 1
ATOM 1855 N N . GLN A 1 225 ? 1.745 2.486 -21.945 1.00 93.44 225 GLN A N 1
ATOM 1856 C CA . GLN A 1 225 ? 1.724 3.949 -22.034 1.00 93.44 225 GLN A CA 1
ATOM 1857 C C . GLN A 1 225 ? 2.563 4.649 -20.952 1.00 93.44 225 GLN A C 1
ATOM 1859 O O . GLN A 1 225 ? 2.737 5.861 -21.042 1.00 93.44 225 GLN A O 1
ATOM 1864 N N . LEU A 1 226 ? 3.038 3.924 -19.926 1.00 91.88 226 LEU A N 1
ATOM 1865 C CA . LEU A 1 226 ? 3.782 4.484 -18.788 1.00 91.88 226 LEU A CA 1
ATOM 1866 C C . LEU A 1 226 ? 3.089 5.731 -18.205 1.00 91.88 226 LEU A C 1
ATOM 1868 O O . LEU A 1 226 ? 3.680 6.804 -18.044 1.00 91.88 226 LEU A O 1
ATOM 1872 N N . LYS A 1 227 ? 1.779 5.603 -17.947 1.00 91.12 227 LYS A N 1
ATOM 1873 C CA . LYS A 1 227 ? 0.974 6.687 -17.373 1.00 91.12 227 LYS A CA 1
ATOM 1874 C C . LYS A 1 227 ? 1.555 7.091 -16.018 1.00 91.12 227 LYS A C 1
ATOM 1876 O O . LYS A 1 227 ? 1.764 6.237 -15.163 1.00 91.12 227 LYS A O 1
ATOM 1881 N N . GLY A 1 228 ? 1.761 8.391 -15.830 1.00 86.50 228 GLY A N 1
ATOM 1882 C CA . GLY A 1 228 ? 2.373 8.953 -14.624 1.00 86.50 228 GLY A CA 1
ATOM 1883 C C . GLY A 1 228 ? 3.884 9.179 -14.719 1.00 86.50 228 GLY A C 1
ATOM 1884 O O . GLY A 1 228 ? 4.419 9.858 -13.854 1.00 86.50 228 GLY A O 1
ATOM 1885 N N . CYS A 1 229 ? 4.551 8.694 -15.772 1.00 91.94 229 CYS A N 1
ATOM 1886 C CA . CYS A 1 229 ? 5.939 9.058 -16.077 1.00 91.94 229 CYS A CA 1
ATOM 1887 C C . CYS A 1 229 ? 5.998 10.337 -16.920 1.00 91.94 229 CYS A C 1
ATOM 1889 O O . CYS A 1 229 ? 5.102 10.584 -17.740 1.00 91.94 229 CYS A O 1
ATOM 1891 N N . SER A 1 230 ? 7.067 11.107 -16.742 1.00 93.94 230 SER A N 1
ATOM 1892 C CA . SER A 1 230 ? 7.434 12.255 -17.572 1.00 93.94 230 SER A CA 1
ATOM 1893 C C . SER A 1 230 ? 7.836 11.826 -18.989 1.00 93.94 230 SER A C 1
ATOM 1895 O O . SER A 1 230 ? 8.160 10.664 -19.239 1.00 93.94 230 SER A O 1
ATOM 1897 N N . ASN A 1 231 ? 7.824 12.765 -19.940 1.00 95.19 231 ASN A N 1
ATOM 1898 C CA . ASN A 1 231 ? 8.254 12.471 -21.312 1.00 95.19 231 ASN A CA 1
ATOM 1899 C C . ASN A 1 231 ? 9.736 12.072 -21.367 1.00 95.19 231 ASN A C 1
ATOM 1901 O O . ASN A 1 231 ? 10.063 11.113 -22.052 1.00 95.19 231 ASN A O 1
ATOM 1905 N N . ALA A 1 232 ? 10.592 12.723 -20.571 1.00 95.38 232 ALA A N 1
ATOM 1906 C CA . ALA A 1 232 ? 12.014 12.395 -20.488 1.00 95.38 232 ALA A CA 1
ATOM 1907 C C . ALA A 1 232 ? 12.253 10.944 -20.029 1.00 95.38 232 ALA A C 1
ATOM 1909 O O . ALA A 1 232 ? 12.983 10.211 -20.690 1.00 95.38 232 ALA A O 1
ATOM 1910 N N . GLU A 1 233 ? 11.576 10.500 -18.961 1.00 92.88 233 GLU A N 1
ATOM 1911 C CA . GLU A 1 233 ? 11.658 9.105 -18.496 1.00 92.88 233 GLU A CA 1
ATOM 1912 C C . GLU A 1 233 ? 11.167 8.128 -19.572 1.00 92.88 233 GLU A C 1
ATOM 1914 O O . GLU A 1 233 ? 11.772 7.084 -19.797 1.00 92.88 233 GLU A O 1
ATOM 1919 N N . ARG A 1 234 ? 10.072 8.453 -20.272 1.00 95.75 234 ARG A N 1
ATOM 1920 C CA . ARG A 1 234 ? 9.565 7.597 -21.355 1.00 95.75 234 ARG A CA 1
ATOM 1921 C C . ARG A 1 234 ? 10.575 7.482 -22.492 1.00 95.75 234 ARG A C 1
ATOM 1923 O O . ARG A 1 234 ? 10.821 6.372 -22.959 1.00 95.75 234 ARG A O 1
ATOM 1930 N N . ASP A 1 235 ? 11.147 8.598 -22.927 1.00 95.69 235 ASP A N 1
ATOM 1931 C CA . ASP A 1 235 ? 12.113 8.640 -24.024 1.00 95.69 235 ASP A CA 1
ATOM 1932 C C . ASP A 1 235 ? 13.375 7.836 -23.696 1.00 95.69 235 ASP A C 1
ATOM 1934 O O . ASP A 1 235 ? 13.847 7.068 -24.539 1.00 95.69 235 ASP A O 1
ATOM 1938 N N . GLU A 1 236 ? 13.866 7.937 -22.458 1.00 95.56 236 GLU A N 1
ATOM 1939 C CA . GLU A 1 236 ? 14.987 7.142 -21.952 1.00 95.56 236 GLU A CA 1
ATOM 1940 C C . GLU A 1 236 ? 14.689 5.637 -22.034 1.00 95.56 236 GLU A C 1
ATOM 1942 O O . GLU A 1 236 ? 15.476 4.869 -22.592 1.00 95.56 236 GLU A O 1
ATOM 1947 N N . VAL A 1 237 ? 13.509 5.215 -21.569 1.00 94.69 237 VAL A N 1
ATOM 1948 C CA . VAL A 1 237 ? 13.088 3.805 -21.583 1.00 94.69 237 VAL A CA 1
ATOM 1949 C C . VAL A 1 237 ? 12.930 3.285 -23.013 1.00 94.69 237 VAL A C 1
ATOM 1951 O O . VAL A 1 237 ? 13.391 2.186 -23.328 1.00 94.69 237 VAL A O 1
ATOM 1954 N N . TYR A 1 238 ? 12.316 4.063 -23.909 1.00 94.88 238 TYR A N 1
ATOM 1955 C CA . TYR A 1 238 ? 12.207 3.684 -25.320 1.00 94.88 238 TYR A CA 1
ATOM 1956 C C . TYR A 1 238 ? 13.576 3.592 -25.996 1.00 94.88 238 TYR A C 1
ATOM 1958 O O . TYR A 1 238 ? 13.787 2.698 -26.816 1.00 94.88 238 TYR A O 1
ATOM 1966 N N . SER A 1 239 ? 14.501 4.498 -25.669 1.00 95.25 239 SER A N 1
ATOM 1967 C CA . SER A 1 239 ? 15.876 4.456 -26.170 1.00 95.25 239 SER A CA 1
ATOM 1968 C C . SER A 1 239 ? 16.577 3.173 -25.731 1.00 95.25 239 SER A C 1
ATOM 1970 O O . SER A 1 239 ? 17.067 2.421 -26.572 1.00 95.25 239 SER A O 1
ATOM 1972 N N . TYR A 1 240 ? 16.510 2.865 -24.437 1.00 93.94 240 TYR A N 1
ATOM 1973 C CA . TYR A 1 240 ? 17.084 1.654 -23.864 1.00 93.94 240 TYR A CA 1
ATOM 1974 C C . TYR A 1 240 ? 16.548 0.377 -24.517 1.00 93.94 240 TYR A C 1
ATOM 1976 O O . TYR A 1 240 ? 17.333 -0.449 -24.976 1.00 93.94 240 TYR A O 1
ATOM 1984 N N . ILE A 1 241 ? 15.223 0.238 -24.654 1.00 92.38 241 ILE A N 1
ATOM 1985 C CA . ILE A 1 241 ? 14.633 -0.937 -25.314 1.00 92.38 241 ILE A CA 1
ATOM 1986 C C . ILE A 1 241 ? 15.099 -1.059 -26.766 1.00 92.38 241 ILE A C 1
ATOM 1988 O O . ILE A 1 241 ? 15.376 -2.169 -27.220 1.00 92.38 241 ILE A O 1
ATOM 1992 N N . ARG A 1 242 ? 15.187 0.050 -27.512 1.00 94.19 242 ARG A N 1
ATOM 1993 C CA . ARG A 1 242 ? 15.664 0.014 -28.902 1.00 94.19 242 ARG A CA 1
ATOM 1994 C C . ARG A 1 242 ? 17.101 -0.491 -28.990 1.00 94.19 242 ARG A C 1
ATOM 1996 O O . ARG A 1 242 ? 17.386 -1.303 -29.868 1.00 94.19 242 ARG A O 1
ATOM 2003 N N . GLU A 1 243 ? 17.980 -0.043 -28.099 1.00 92.94 243 GLU A N 1
ATOM 2004 C CA . GLU A 1 243 ? 19.372 -0.505 -28.062 1.00 92.94 243 GLU A CA 1
ATOM 2005 C C . GLU A 1 243 ? 19.481 -1.981 -27.654 1.00 92.94 243 GLU A C 1
ATOM 2007 O O . GLU A 1 243 ? 20.194 -2.744 -28.309 1.00 92.94 243 GLU A O 1
ATOM 2012 N N . GLU A 1 244 ? 18.703 -2.436 -26.669 1.00 89.50 244 GLU A N 1
ATOM 2013 C CA . GLU A 1 244 ? 18.671 -3.857 -26.295 1.00 89.50 244 GLU A CA 1
ATOM 2014 C C . GLU A 1 244 ? 18.106 -4.741 -27.415 1.00 89.50 244 GLU A C 1
ATOM 2016 O O . GLU A 1 244 ? 18.660 -5.797 -27.717 1.00 89.50 244 GLU A O 1
ATOM 2021 N N . MET A 1 245 ? 17.059 -4.296 -28.118 1.00 89.00 245 MET A N 1
ATOM 2022 C CA . MET A 1 245 ? 16.536 -5.015 -29.285 1.00 89.00 245 MET A CA 1
ATOM 2023 C C . MET A 1 245 ? 17.580 -5.127 -30.402 1.00 89.00 245 MET A C 1
ATOM 2025 O O . MET A 1 245 ? 17.728 -6.200 -30.988 1.00 89.00 245 MET A O 1
ATOM 2029 N N . LYS A 1 246 ? 18.328 -4.052 -30.692 1.00 92.19 246 LYS A N 1
ATOM 2030 C CA . LYS A 1 246 ? 19.429 -4.092 -31.672 1.00 92.19 246 LYS A CA 1
ATOM 2031 C C . LYS A 1 246 ? 20.494 -5.109 -31.266 1.00 92.19 246 LYS A C 1
ATOM 2033 O O . LYS A 1 246 ? 20.934 -5.880 -32.118 1.00 92.19 246 LYS A O 1
ATOM 2038 N N . ARG A 1 247 ? 20.871 -5.131 -29.984 1.00 91.00 247 ARG A N 1
ATOM 2039 C CA . ARG A 1 247 ? 21.854 -6.071 -29.431 1.00 91.00 247 ARG A CA 1
ATOM 2040 C C . ARG A 1 247 ? 21.412 -7.523 -29.615 1.00 91.00 247 ARG A C 1
ATOM 2042 O O . ARG A 1 247 ? 22.140 -8.298 -30.226 1.00 91.00 247 ARG A O 1
ATOM 2049 N N . ILE A 1 248 ? 20.185 -7.854 -29.213 1.00 87.62 248 ILE A N 1
ATOM 2050 C CA . ILE A 1 248 ? 19.614 -9.207 -29.344 1.00 87.62 248 ILE A CA 1
ATOM 2051 C C . ILE A 1 248 ? 19.551 -9.647 -30.820 1.00 87.62 248 ILE A C 1
ATOM 2053 O O . ILE A 1 248 ? 19.874 -10.786 -31.168 1.00 87.62 248 ILE A O 1
ATOM 2057 N N . ILE A 1 249 ? 19.161 -8.744 -31.728 1.00 89.88 249 ILE A N 1
ATOM 2058 C CA . ILE A 1 249 ? 19.128 -9.032 -33.173 1.00 89.88 249 ILE A CA 1
ATOM 2059 C C . ILE A 1 249 ? 20.541 -9.285 -33.719 1.00 89.88 249 ILE A C 1
ATOM 2061 O O . ILE A 1 249 ? 20.722 -10.140 -34.584 1.00 89.88 249 ILE A O 1
ATOM 2065 N N . TYR A 1 250 ? 21.542 -8.545 -33.247 1.00 91.00 250 TYR A N 1
ATOM 2066 C CA . TYR A 1 250 ? 22.928 -8.738 -33.662 1.00 91.00 250 TYR A CA 1
ATOM 2067 C C . TYR A 1 250 ? 23.484 -10.088 -33.180 1.00 91.00 250 TYR A C 1
ATOM 2069 O O . TYR A 1 250 ? 24.023 -10.852 -33.982 1.00 91.00 250 TYR A O 1
ATOM 2077 N N . GLU A 1 251 ? 23.284 -10.412 -31.901 1.00 86.19 251 GLU A N 1
ATOM 2078 C CA . GLU A 1 251 ? 23.739 -11.662 -31.277 1.00 86.19 251 GLU A CA 1
ATOM 2079 C C . GLU A 1 251 ? 23.099 -12.892 -31.941 1.00 86.19 251 GLU A C 1
ATOM 2081 O O . GLU A 1 251 ? 23.806 -13.805 -32.374 1.00 86.19 251 GLU A O 1
ATOM 2086 N N . SER A 1 252 ? 21.782 -12.864 -32.168 1.00 83.44 252 SER A N 1
ATOM 2087 C CA . SER A 1 252 ? 21.070 -13.956 -32.852 1.00 83.44 252 SER A CA 1
ATOM 2088 C C . SER A 1 252 ? 21.536 -14.191 -34.296 1.00 83.44 252 SER A C 1
ATOM 2090 O O . SER A 1 252 ? 21.476 -15.316 -34.796 1.00 83.44 252 SER A O 1
ATOM 2092 N N . LYS A 1 253 ? 22.038 -13.163 -34.994 1.00 84.62 253 LYS A N 1
ATOM 2093 C CA . LYS A 1 253 ? 22.637 -13.336 -36.329 1.00 84.62 253 LYS A CA 1
ATOM 2094 C C . LYS A 1 253 ? 24.000 -14.020 -36.267 1.00 84.62 253 LYS A C 1
ATOM 2096 O O . LYS A 1 253 ? 24.323 -14.767 -37.184 1.00 84.62 253 LYS A O 1
ATOM 2101 N N . HIS A 1 254 ? 24.792 -13.776 -35.225 1.00 76.56 254 HIS A N 1
ATOM 2102 C CA . HIS A 1 254 ? 26.131 -14.357 -35.083 1.00 76.56 254 HIS A CA 1
ATOM 2103 C C . HIS A 1 254 ? 26.102 -15.817 -34.614 1.00 76.56 254 HIS A C 1
ATOM 2105 O O . HIS A 1 254 ? 26.888 -16.622 -35.110 1.00 76.56 254 HIS A O 1
ATOM 2111 N N . GLU A 1 255 ? 25.156 -16.206 -33.758 1.00 68.44 255 GLU A N 1
ATOM 2112 C CA . GLU A 1 255 ? 24.990 -17.612 -33.349 1.00 68.44 255 GLU A CA 1
ATOM 2113 C C . GLU A 1 255 ? 24.619 -18.535 -34.521 1.00 68.44 255 GLU A C 1
ATOM 2115 O O . GLU A 1 255 ? 25.082 -19.674 -34.597 1.00 68.44 255 GLU A O 1
ATOM 2120 N N . ASN A 1 256 ? 23.853 -18.030 -35.493 1.00 60.25 256 ASN A N 1
ATOM 2121 C CA . ASN A 1 256 ? 23.458 -18.791 -36.681 1.00 60.25 256 ASN A CA 1
ATOM 2122 C C . ASN A 1 256 ? 24.604 -19.022 -37.687 1.00 60.25 256 ASN A C 1
ATOM 2124 O O . ASN A 1 256 ? 24.488 -19.893 -38.546 1.00 60.25 256 ASN A O 1
ATOM 2128 N N . ILE A 1 257 ? 25.715 -18.283 -37.587 1.00 60.22 257 ILE A N 1
ATOM 2129 C CA . ILE A 1 257 ? 26.865 -18.415 -38.501 1.00 60.22 257 ILE A CA 1
ATOM 2130 C C . ILE A 1 257 ? 27.8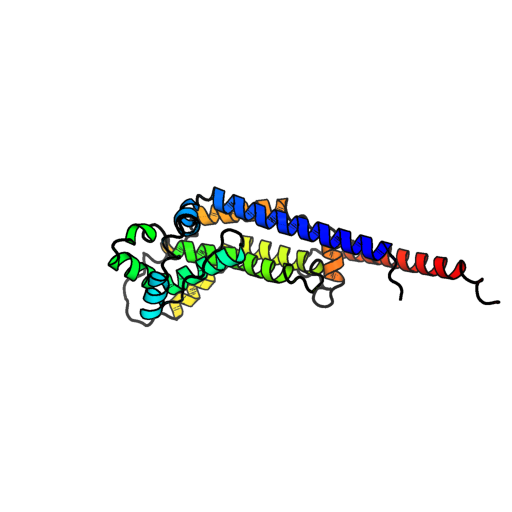49 -19.498 -38.015 1.00 60.22 257 ILE A C 1
ATOM 2132 O O . ILE A 1 257 ? 28.571 -20.080 -38.821 1.00 60.22 257 ILE A O 1
ATOM 2136 N N . VAL A 1 258 ? 27.846 -19.841 -36.720 1.00 56.66 258 VAL A N 1
ATOM 2137 C CA . VAL A 1 258 ? 28.851 -20.734 -36.100 1.00 56.66 258 VAL A CA 1
ATOM 2138 C C . VAL A 1 258 ? 28.383 -22.203 -35.982 1.00 56.66 258 VAL A C 1
ATOM 2140 O O . VAL A 1 258 ? 29.133 -23.053 -35.512 1.00 56.66 258 VAL A O 1
ATOM 2143 N N . SER A 1 259 ? 27.180 -22.572 -36.449 1.00 51.16 259 SER A N 1
ATOM 2144 C CA . SER A 1 259 ? 26.707 -23.979 -36.454 1.00 51.16 259 SER A CA 1
ATOM 2145 C C . SER A 1 259 ? 26.265 -24.571 -37.814 1.00 51.16 259 SER A C 1
ATOM 2147 O O . SER A 1 259 ? 25.153 -25.096 -37.899 1.00 51.16 259 SER A O 1
ATOM 2149 N N . PRO A 1 260 ? 27.105 -24.609 -38.877 1.00 50.69 260 PRO A N 1
ATOM 2150 C CA . PRO A 1 260 ? 26.799 -25.418 -40.066 1.00 50.69 260 PRO A CA 1
ATOM 2151 C C . PRO A 1 260 ? 27.258 -26.889 -39.990 1.00 50.69 260 PRO A C 1
ATOM 2153 O O . PRO A 1 260 ? 26.809 -27.701 -40.795 1.00 50.69 260 PRO A O 1
ATOM 2156 N N . GLU A 1 261 ? 28.121 -27.289 -39.050 1.00 54.78 261 GLU A N 1
ATOM 2157 C CA . GLU A 1 261 ? 28.735 -28.628 -39.066 1.00 54.78 261 GLU A CA 1
ATOM 2158 C C . GLU A 1 261 ? 28.297 -29.496 -37.885 1.00 54.78 261 GLU A C 1
ATOM 2160 O O 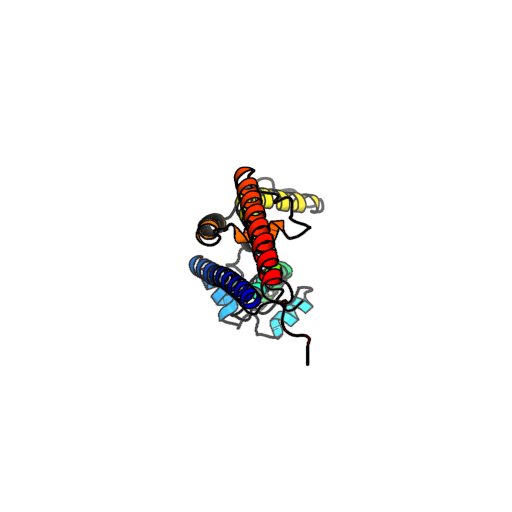. GLU A 1 261 ? 28.949 -29.517 -36.846 1.00 54.78 261 GLU A O 1
ATOM 2165 N N . ARG A 1 262 ? 27.187 -30.230 -38.044 1.00 52.91 262 ARG A N 1
ATOM 2166 C CA . ARG A 1 262 ? 26.899 -31.498 -37.328 1.00 52.91 262 ARG A CA 1
ATOM 2167 C C . ARG A 1 262 ? 25.630 -32.170 -37.869 1.00 52.91 262 ARG A C 1
ATOM 2169 O O . ARG A 1 262 ? 24.665 -32.391 -37.148 1.00 52.91 262 ARG A O 1
ATOM 2176 N N . LYS A 1 263 ? 25.619 -32.499 -39.164 1.00 49.59 263 LYS A N 1
ATOM 2177 C CA . LYS A 1 263 ? 24.708 -33.508 -39.740 1.00 49.59 263 LYS A CA 1
ATOM 2178 C C . LYS A 1 263 ? 25.375 -34.238 -40.905 1.00 49.59 263 LYS A C 1
ATOM 2180 O O . LYS A 1 263 ? 24.946 -34.093 -42.042 1.00 49.59 263 LYS A O 1
ATOM 2185 N N . LYS A 1 264 ? 26.423 -35.009 -40.615 1.00 52.12 264 LYS A N 1
ATOM 2186 C CA . LYS A 1 264 ? 26.835 -36.174 -41.412 1.00 52.12 264 LYS A CA 1
ATOM 2187 C C . LYS A 1 264 ? 27.570 -37.160 -40.506 1.00 52.12 264 LYS A C 1
ATOM 2189 O O . LYS A 1 264 ? 28.790 -37.089 -40.424 1.00 52.12 264 LYS A O 1
ATOM 2194 N N . THR A 1 265 ? 26.808 -38.025 -39.844 1.00 51.97 265 THR A N 1
ATOM 2195 C CA . THR A 1 265 ? 27.131 -39.440 -39.598 1.00 51.97 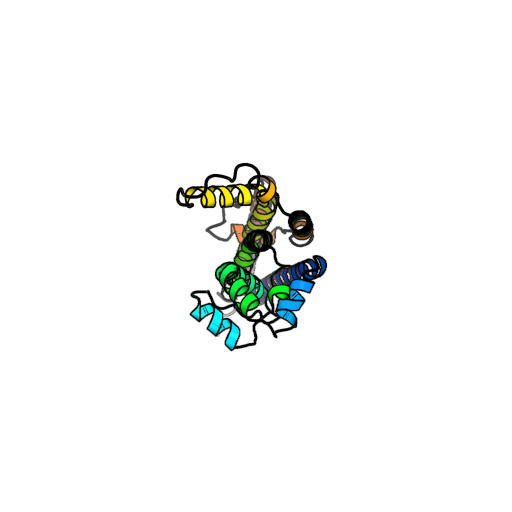265 THR A CA 1
ATOM 2196 C C . THR A 1 265 ? 25.908 -40.146 -39.042 1.00 51.97 265 THR A C 1
ATOM 2198 O O . THR A 1 265 ? 25.202 -39.530 -38.211 1.00 51.97 265 THR A O 1
#

Sequence (265 aa):
MKLELKDLHIKAQEIIETIKQCKKLVRYIKKVLNFLNLDYFKILIYNGEVINNNGLNKDIQANGGVALQQSTVVRWLSLIDLLESLVKSYKQTKRILFSRRQQEKINKIDEYVLKQLICLLKPFKHVLQLVQQGDYPSLYMVLPCTLTLRKALSSFDELMKHQMSKTVDNKDENTENIDVEEAELLAESEGLRILRIHLLELFDLMFILDLRHYTATLLHPRYRQLKGCSNAERDEVYSYIREEMKRIIYESKHENIVSPERKKT